Protein AF-A0A8H6XZ75-F1 (afdb_monomer)

Radius of gyration: 18.75 Å; Cα contacts (8 Å, |Δi|>4): 270; chains: 1; bounding box: 45×46×52 Å

Mean predicted aligned error: 9.71 Å

Sequence (218 aa):
MNELKSEEYVSLKACDNMNCGVIQVKGEFRRCSHCQRVFYCSTTCQRQDWATGGHRDMCHSIRISRLKNPISTRDLSFMRSLFANDASEVDHKWLCSRLSSMRKYPGDPILHTVDYTHGYPKRYIGPLEKERARDKHGDVYWDEHVARAARSGGRMELHLMGVWDGNRTRRWMFPRRSHRSTLHNGLIRILNDIHPDDACEEVEKLLEENGDVVQIHP

Nearest PDB structures (foldseek):
  6j00-assembly1_A  TM=2.850E-01  e=3.154E-01  dengue virus type 3
  2j7u-assembly1_A  TM=2.882E-01  e=4.756E-01  Dengue virus
  4hhj-assembly1_A  TM=2.864E-01  e=4.485E-01  dengue virus type 3
  6izz-assembly1_A  TM=2.884E-01  e=1.147E+00  dengue virus type 3
  6qsn-assembly2_B  TM=2.238E-01  e=9.617E-01  Yellow fever virus 17D

Solvent-accessible surface area (backbone atoms only — not comparable to full-atom values): 12671 Å² total; per-residue (Å²): 132,85,79,78,75,76,76,81,81,80,57,70,38,58,33,65,22,71,94,46,51,57,65,45,56,45,87,70,40,46,58,43,85,82,39,64,76,52,35,18,76,42,71,67,44,45,52,48,19,41,75,74,61,54,46,59,80,44,36,62,59,50,31,51,50,53,72,75,55,73,71,47,73,64,56,58,47,48,54,50,52,53,47,49,54,68,68,60,64,71,44,71,68,55,53,44,43,45,52,54,44,47,66,76,41,69,82,58,53,60,34,42,34,40,32,46,65,77,86,54,76,47,74,49,65,55,63,61,66,66,53,54,73,69,41,86,81,50,58,92,52,48,70,55,54,48,53,52,18,46,73,31,69,49,23,31,42,40,33,36,40,34,37,59,76,87,85,49,79,46,66,46,77,47,79,46,74,45,70,56,26,58,68,50,53,49,50,52,46,47,63,73,76,38,60,75,78,56,43,49,54,52,49,48,51,56,34,58,76,69,69,62,72,74,82,77,78,135

InterPro domains:
  IPR002893 Zinc finger, MYND-type [PF01753] (19-59)
  IPR002893 Zinc finger, MYND-type [PS50865] (17-59)

Organism: NCBI:txid2733690

pLDDT: mean 78.05, std 15.17, range [25.28, 98.0]

Foldseek 3Di:
DDDPPPDPDFDWDAAPQLVGLDIDGQVCWDADPQLRPGTHNDPVSVVCCCPPVCCVVCSVVSNVVCVVDVPDPVNVVVVVVVQCVVVVPDDLVQLLQQLVACVVDPLWAWEWEWEPAPPDTDTHIDHLVVVVVVQPVHDPCSVVLRVSRSVNLQQWHWYWYWYDPPPDIDIDIDIDGHSDSCVVVVSVCLSVPDDSVVSSVVSVVVCVVVVNNDDDDD

Structure (mmCIF, N/CA/C/O backbone):
data_AF-A0A8H6XZ75-F1
#
_entry.id   AF-A0A8H6XZ75-F1
#
loop_
_atom_site.group_PDB
_atom_site.id
_atom_site.type_symbol
_atom_site.label_atom_id
_atom_site.label_alt_id
_atom_site.label_comp_id
_atom_site.label_asym_id
_atom_site.label_entity_id
_atom_site.label_seq_id
_atom_site.pdbx_PDB_ins_code
_atom_site.Cartn_x
_atom_site.Cartn_y
_atom_site.Cartn_z
_atom_site.occupancy
_atom_site.B_iso_or_equiv
_atom_site.auth_seq_id
_atom_site.auth_comp_id
_atom_site.auth_asym_id
_atom_site.auth_atom_id
_atom_site.pdbx_PDB_model_num
ATOM 1 N N . MET A 1 1 ? 18.441 29.986 23.912 1.00 35.41 1 MET A N 1
ATOM 2 C CA . MET A 1 1 ? 18.157 28.884 22.969 1.00 35.41 1 MET A CA 1
ATOM 3 C C . MET A 1 1 ? 16.655 28.755 22.887 1.00 35.41 1 MET A C 1
ATOM 5 O O . MET A 1 1 ? 16.048 28.425 23.893 1.00 35.41 1 MET A O 1
ATOM 9 N N . ASN A 1 2 ? 16.072 29.131 21.749 1.00 36.56 2 ASN A N 1
ATOM 10 C CA . ASN A 1 2 ? 14.637 29.007 21.518 1.00 36.56 2 ASN A CA 1
ATOM 11 C C . ASN A 1 2 ? 14.249 27.527 21.530 1.00 36.56 2 ASN A C 1
ATOM 13 O O . ASN A 1 2 ? 14.769 26.744 20.736 1.00 36.56 2 ASN A O 1
ATOM 17 N N . GLU A 1 3 ? 13.333 27.171 22.426 1.00 44.59 3 GLU A N 1
ATOM 18 C CA . GLU A 1 3 ? 12.563 25.937 22.360 1.00 44.59 3 GLU A CA 1
ATOM 19 C C . GLU A 1 3 ? 11.730 25.970 21.074 1.00 44.59 3 GLU A C 1
ATOM 21 O O . GLU A 1 3 ? 10.715 26.662 20.980 1.00 44.59 3 GLU A O 1
ATOM 26 N N . LEU A 1 4 ? 12.183 25.240 20.055 1.00 44.25 4 LEU A N 1
ATOM 27 C CA . LEU A 1 4 ? 11.340 24.862 18.929 1.00 44.25 4 LEU A CA 1
ATOM 28 C C . LEU A 1 4 ? 10.224 23.978 19.492 1.00 44.25 4 LEU A C 1
ATOM 30 O O . LEU A 1 4 ? 10.424 22.790 19.744 1.00 44.25 4 LEU A O 1
ATOM 34 N N . LYS A 1 5 ? 9.061 24.583 19.747 1.00 39.78 5 LYS A N 1
ATOM 35 C CA . LYS A 1 5 ? 7.821 23.867 20.049 1.00 39.78 5 LYS A CA 1
ATOM 36 C C . LYS A 1 5 ? 7.593 22.875 18.914 1.00 39.78 5 LYS A C 1
ATOM 38 O O . LYS A 1 5 ? 7.425 23.285 17.771 1.00 39.78 5 LYS A O 1
ATOM 43 N N . SER A 1 6 ? 7.656 21.584 19.230 1.00 48.94 6 SER A N 1
ATOM 44 C CA . SER A 1 6 ? 7.416 20.510 18.274 1.00 48.94 6 SER A CA 1
ATOM 45 C C . SER A 1 6 ? 6.048 20.720 17.635 1.00 48.94 6 SER A C 1
ATOM 47 O O . SER A 1 6 ? 5.038 20.655 18.338 1.00 48.94 6 SER A O 1
ATOM 49 N N . GLU A 1 7 ? 6.007 20.983 16.331 1.00 52.78 7 GLU A N 1
ATOM 50 C CA . GLU A 1 7 ? 4.765 20.910 15.571 1.00 52.78 7 GLU A CA 1
ATOM 51 C C . GLU A 1 7 ? 4.132 19.539 15.829 1.00 52.78 7 GLU A C 1
ATOM 53 O O . GLU A 1 7 ? 4.780 18.493 15.717 1.00 52.78 7 GLU A O 1
ATOM 58 N N . GLU A 1 8 ? 2.882 19.547 16.277 1.00 60.31 8 GLU A N 1
ATOM 59 C CA . GLU A 1 8 ? 2.163 18.341 16.651 1.00 60.31 8 GLU A CA 1
ATOM 60 C C . GLU A 1 8 ? 1.893 17.530 15.374 1.00 60.31 8 GLU A C 1
ATOM 62 O O . GLU A 1 8 ? 0.993 17.829 14.593 1.00 60.31 8 GLU A O 1
ATOM 67 N N . TYR A 1 9 ? 2.741 16.535 15.101 1.00 66.81 9 TYR A N 1
ATOM 68 C CA . TYR A 1 9 ? 2.655 15.729 13.886 1.00 66.81 9 TYR A CA 1
ATOM 69 C C . TYR A 1 9 ? 1.324 14.962 13.838 1.00 66.81 9 TYR A C 1
ATOM 71 O O . TYR A 1 9 ? 1.127 13.955 14.530 1.00 66.81 9 TYR A O 1
ATOM 79 N N . VAL A 1 10 ? 0.402 15.417 12.988 1.00 77.12 10 VAL A N 1
ATOM 80 C CA . VAL A 1 10 ? -0.908 14.785 12.805 1.00 77.12 10 VAL A CA 1
ATOM 81 C C . VAL A 1 10 ? -0.757 13.516 11.964 1.00 77.12 10 VAL A C 1
ATOM 83 O O . VAL A 1 10 ? -0.577 13.549 10.748 1.00 77.12 10 VAL A O 1
ATOM 86 N N . SER A 1 11 ? -0.864 12.351 12.608 1.00 83.69 11 SER A N 1
ATOM 87 C CA . SER A 1 11 ? -0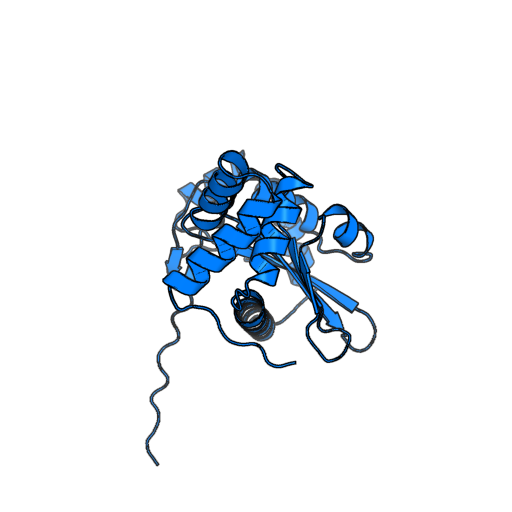.845 11.062 11.908 1.00 83.69 11 SER A CA 1
ATOM 88 C C . SER A 1 11 ? -2.183 10.808 11.211 1.00 83.69 11 SER A C 1
ATOM 90 O O . SER A 1 11 ? -3.187 10.531 11.870 1.00 83.69 11 SER A O 1
ATOM 92 N N . LEU A 1 12 ? -2.196 10.854 9.879 1.00 86.94 12 LEU A N 1
ATOM 93 C CA . LEU A 1 12 ? -3.366 10.510 9.068 1.00 86.94 12 LEU A CA 1
ATOM 94 C C . LEU A 1 12 ? -3.464 9.002 8.803 1.00 86.94 12 LEU A C 1
ATOM 96 O O . LEU A 1 12 ? -2.466 8.276 8.742 1.00 86.94 12 LEU A O 1
ATOM 100 N N . LYS A 1 13 ? -4.694 8.518 8.624 1.00 87.75 13 LYS A N 1
ATOM 101 C CA . LYS A 1 13 ? -4.992 7.125 8.287 1.00 87.75 13 LYS A CA 1
ATOM 102 C C . LYS A 1 13 ? -6.182 7.058 7.332 1.00 87.75 13 LYS A C 1
ATOM 104 O O . LYS A 1 13 ? -7.089 7.875 7.413 1.00 87.75 13 LYS A O 1
ATOM 109 N N . ALA A 1 14 ? -6.163 6.082 6.430 1.00 90.62 14 ALA A N 1
ATOM 110 C CA . ALA A 1 14 ? -7.286 5.765 5.555 1.00 90.62 14 ALA A CA 1
ATOM 111 C C . ALA A 1 14 ? -8.096 4.587 6.108 1.00 90.62 14 ALA A C 1
ATOM 113 O O . ALA A 1 14 ? -7.540 3.712 6.779 1.00 90.62 14 ALA A O 1
ATOM 114 N N . CYS A 1 15 ? -9.386 4.546 5.778 1.00 92.12 15 CYS A N 1
ATOM 115 C CA . CYS A 1 15 ? -10.246 3.403 6.066 1.00 92.12 15 CYS A CA 1
ATOM 116 C C . CYS A 1 15 ? -9.771 2.156 5.304 1.00 92.12 15 CYS A C 1
ATOM 118 O O . CYS A 1 15 ? -9.516 2.210 4.103 1.00 92.12 15 CYS A O 1
ATOM 120 N N . ASP A 1 16 ? -9.694 1.020 5.994 1.00 91.50 16 ASP A N 1
ATOM 121 C CA . ASP A 1 16 ? -9.313 -0.267 5.410 1.00 91.50 16 ASP A CA 1
ATOM 122 C C . ASP A 1 16 ? -10.496 -0.993 4.739 1.00 91.50 16 ASP A C 1
ATOM 124 O O . ASP A 1 16 ? -10.302 -2.062 4.171 1.00 91.50 16 ASP A O 1
ATOM 128 N N . ASN A 1 17 ? -11.706 -0.416 4.736 1.00 91.94 17 ASN A N 1
ATOM 129 C CA . ASN A 1 17 ? -12.784 -0.857 3.843 1.00 91.94 17 ASN A CA 1
ATOM 130 C C . ASN A 1 17 ? -12.534 -0.301 2.436 1.00 91.94 17 ASN A C 1
ATOM 132 O O . ASN A 1 17 ? -12.534 0.915 2.250 1.00 91.94 17 ASN A O 1
ATOM 136 N N . MET A 1 18 ? -12.385 -1.179 1.440 1.00 87.12 18 MET A N 1
ATOM 137 C CA . MET A 1 18 ? -11.982 -0.776 0.086 1.00 87.12 18 MET A CA 1
ATOM 138 C C . MET A 1 18 ? -13.019 0.099 -0.583 1.00 87.12 18 MET A C 1
ATOM 140 O O . MET A 1 18 ? -12.663 0.931 -1.401 1.00 87.12 18 MET A O 1
ATOM 144 N N . ASN A 1 19 ? -14.283 -0.008 -0.200 1.00 87.00 19 ASN A N 1
ATOM 145 C CA . ASN A 1 19 ? -15.348 0.814 -0.764 1.00 87.00 19 ASN A CA 1
ATOM 146 C C . ASN A 1 19 ? -15.462 2.185 -0.076 1.00 87.00 19 ASN A C 1
ATOM 148 O O . ASN A 1 19 ? -16.277 3.009 -0.472 1.00 87.00 19 ASN A O 1
ATOM 152 N N . CYS A 1 20 ? -14.626 2.455 0.931 1.00 87.88 20 CYS A N 1
ATOM 153 C CA . CYS A 1 20 ? -14.553 3.727 1.637 1.00 87.88 20 CYS A CA 1
ATOM 154 C C . CYS A 1 20 ? -13.294 4.505 1.214 1.00 87.88 20 CYS A C 1
ATOM 156 O O . CYS A 1 20 ? -12.220 3.928 1.066 1.00 87.88 20 CYS A O 1
ATOM 158 N N . GLY A 1 21 ? -13.420 5.819 1.013 1.00 85.12 21 GLY A N 1
ATOM 159 C CA . GLY A 1 21 ? -12.301 6.717 0.682 1.00 85.12 21 GLY A CA 1
ATOM 160 C C . GLY A 1 21 ? -11.848 7.610 1.838 1.00 85.12 21 GLY A C 1
ATOM 161 O O . GLY A 1 21 ? -10.962 8.436 1.648 1.00 85.12 21 GLY A O 1
ATOM 162 N N . VAL A 1 22 ? -12.458 7.474 3.022 1.00 91.25 22 VAL A N 1
ATOM 163 C CA . VAL A 1 22 ? -12.227 8.381 4.155 1.00 91.25 22 VAL A CA 1
ATOM 164 C C . VAL A 1 22 ? -10.770 8.315 4.612 1.00 91.25 22 VAL A C 1
ATOM 166 O O . VAL A 1 22 ? -10.261 7.238 4.939 1.00 91.25 22 VAL A O 1
ATOM 169 N N . ILE A 1 23 ? -10.138 9.489 4.670 1.00 90.12 23 ILE A N 1
ATOM 170 C CA . ILE A 1 23 ? -8.835 9.732 5.288 1.00 90.12 23 ILE A CA 1
ATOM 171 C C . ILE A 1 23 ? -9.033 10.786 6.371 1.00 90.12 23 ILE A C 1
ATOM 173 O O . ILE A 1 23 ? -9.553 11.861 6.091 1.00 90.12 23 ILE A O 1
ATOM 177 N N . GLN A 1 24 ? -8.638 10.463 7.595 1.00 91.56 24 GLN A N 1
ATOM 178 C CA . GLN A 1 24 ? -8.837 11.298 8.781 1.00 91.56 24 GLN A CA 1
ATOM 179 C C . GLN A 1 24 ? -7.667 11.122 9.757 1.00 91.56 24 GLN A C 1
ATOM 181 O O . GLN A 1 24 ? -6.749 10.327 9.514 1.00 91.56 24 GLN A O 1
ATOM 186 N N . VAL A 1 25 ? -7.696 11.845 10.877 1.00 91.12 25 VAL A N 1
ATOM 187 C CA . VAL A 1 25 ? -6.724 11.668 11.959 1.00 91.12 25 VAL A CA 1
ATOM 188 C C . VAL A 1 25 ? -6.832 10.241 12.494 1.00 91.12 25 VAL A C 1
ATOM 190 O O . VAL A 1 25 ? -7.914 9.747 12.796 1.00 91.12 25 VAL A O 1
ATOM 193 N N . LYS A 1 26 ? -5.700 9.546 12.635 1.00 89.31 26 LYS A N 1
ATOM 194 C CA . LYS A 1 26 ? -5.635 8.134 13.045 1.00 89.31 26 LYS A CA 1
ATOM 195 C C . LYS A 1 26 ? -6.388 7.845 14.350 1.00 89.31 26 LYS A C 1
ATOM 197 O O . LYS A 1 26 ? -6.908 6.741 14.499 1.00 89.31 26 LYS A O 1
ATOM 202 N N . GLY A 1 27 ? -6.437 8.811 15.270 1.00 90.19 27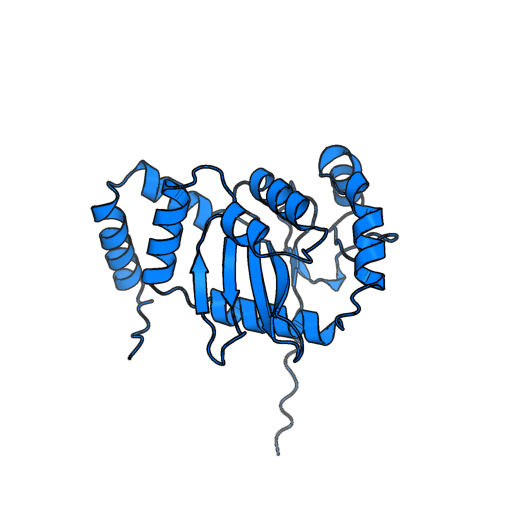 GLY A N 1
ATOM 203 C CA . GLY A 1 27 ? -7.176 8.716 16.534 1.00 90.19 27 GLY A CA 1
ATOM 204 C C . GLY A 1 27 ? -8.697 8.599 16.371 1.00 90.19 27 GLY A C 1
ATOM 205 O O . GLY A 1 27 ? -9.351 8.039 17.243 1.00 90.19 27 GLY A O 1
ATOM 206 N N . GLU A 1 28 ? -9.250 9.043 15.242 1.00 93.50 28 GLU A N 1
ATOM 207 C CA . GLU A 1 28 ? -10.685 8.962 14.934 1.00 93.50 28 GLU A CA 1
ATOM 208 C C . GLU A 1 28 ? -11.093 7.584 14.390 1.00 93.50 28 GLU A C 1
ATOM 210 O O . GLU A 1 28 ? -12.275 7.237 14.340 1.00 93.50 28 GLU A O 1
ATOM 215 N N . PHE A 1 29 ? -10.119 6.755 14.004 1.00 95.69 29 PHE A N 1
ATOM 216 C CA . PHE A 1 29 ? -10.381 5.422 13.480 1.00 95.69 29 PHE A CA 1
ATOM 217 C C . PHE A 1 29 ? -10.534 4.383 14.585 1.00 95.69 29 PHE A C 1
ATOM 219 O O . PHE A 1 29 ? -9.780 4.307 15.555 1.00 95.69 29 PHE A O 1
ATOM 226 N N . ARG A 1 30 ? -11.448 3.450 14.344 1.00 95.44 30 ARG A N 1
ATOM 227 C CA . ARG A 1 30 ? -11.607 2.231 15.131 1.00 95.44 30 ARG A CA 1
ATOM 228 C C . ARG A 1 30 ? -10.696 1.155 14.570 1.00 95.44 30 ARG A C 1
ATOM 230 O O . ARG A 1 30 ? -10.676 0.913 13.370 1.00 95.44 30 ARG A O 1
ATOM 237 N N . ARG A 1 31 ? -9.975 0.453 15.433 1.00 95.19 31 ARG A N 1
ATOM 238 C CA . ARG A 1 31 ? -9.158 -0.707 15.050 1.00 95.19 31 ARG A CA 1
ATOM 239 C C . ARG A 1 31 ? -9.925 -2.002 15.260 1.00 95.19 31 ARG A C 1
ATOM 241 O O . ARG A 1 31 ? -10.651 -2.131 16.244 1.00 95.19 31 ARG A O 1
ATOM 248 N N . CYS A 1 32 ? -9.718 -2.986 14.388 1.00 95.94 32 CYS A N 1
ATOM 249 C CA . CYS A 1 32 ? -10.242 -4.331 14.627 1.00 95.94 32 CYS A CA 1
ATOM 250 C C . CYS A 1 32 ? -9.714 -4.864 15.970 1.00 95.94 32 CYS A C 1
ATOM 252 O O . CYS A 1 32 ? -8.502 -4.910 16.190 1.00 95.94 32 CYS A O 1
ATOM 254 N N . SER A 1 33 ? -10.607 -5.271 16.874 1.00 95.00 33 SER A N 1
ATOM 255 C CA . SER A 1 33 ? -10.238 -5.722 18.224 1.00 95.00 33 SER A CA 1
ATOM 256 C C . SER A 1 33 ? -9.407 -7.009 18.213 1.00 95.00 33 SER A C 1
ATOM 258 O O . SER A 1 33 ? -8.547 -7.189 19.077 1.00 95.00 33 SER A O 1
ATOM 260 N N . HIS A 1 34 ? -9.612 -7.865 17.206 1.00 94.50 34 HIS A N 1
ATOM 261 C CA . HIS A 1 34 ? -8.942 -9.156 17.089 1.00 94.50 34 HIS A CA 1
ATOM 262 C C . HIS A 1 34 ? -7.519 -9.039 16.524 1.00 94.50 34 HIS A C 1
ATOM 264 O O . HIS A 1 34 ? -6.554 -9.421 17.187 1.00 94.50 34 HIS A O 1
ATOM 270 N N . CYS A 1 35 ? -7.360 -8.493 15.312 1.00 91.44 35 CYS A N 1
ATOM 271 C CA . CYS A 1 35 ? -6.044 -8.410 14.667 1.00 91.44 35 CYS A CA 1
ATOM 272 C C . CYS A 1 35 ? -5.271 -7.126 14.998 1.00 91.44 35 CYS A C 1
ATOM 274 O O . CYS A 1 35 ? -4.042 -7.111 14.921 1.00 91.44 35 CYS A O 1
ATOM 276 N N . GLN A 1 36 ? -5.978 -6.053 15.380 1.00 90.75 36 GLN A N 1
ATOM 277 C CA . GLN A 1 36 ? -5.412 -4.775 15.822 1.00 90.75 36 GLN A CA 1
ATOM 278 C C . GLN A 1 36 ? -4.501 -4.077 14.795 1.00 90.75 36 GLN A C 1
ATOM 280 O O . GLN A 1 36 ? -3.645 -3.271 15.166 1.00 90.75 36 GLN A O 1
ATOM 285 N N . ARG A 1 37 ? -4.673 -4.390 13.506 1.00 86.25 37 ARG A N 1
ATOM 286 C CA . ARG A 1 37 ? -3.843 -3.882 12.397 1.00 86.25 37 ARG A CA 1
ATOM 287 C C . ARG A 1 37 ? -4.621 -3.087 11.352 1.00 86.25 37 ARG A C 1
ATOM 289 O O . ARG A 1 37 ? -4.031 -2.188 10.759 1.00 86.25 37 ARG A O 1
ATOM 296 N N . VAL A 1 38 ? -5.902 -3.396 11.158 1.00 90.69 38 VAL A N 1
ATOM 297 C CA . VAL A 1 38 ? -6.797 -2.673 10.243 1.00 90.69 38 VAL A CA 1
ATOM 298 C C . VAL A 1 38 ? -7.644 -1.647 10.999 1.00 90.69 38 VAL A C 1
ATOM 300 O O . VAL A 1 38 ? -7.982 -1.861 12.170 1.00 90.69 38 VAL A O 1
ATOM 303 N N . PHE A 1 39 ? -7.955 -0.542 10.329 1.00 94.12 39 PHE A N 1
ATOM 304 C CA . PHE A 1 39 ? -8.580 0.668 10.846 1.00 94.12 39 PHE A CA 1
ATOM 305 C C . PHE A 1 39 ? -9.810 1.038 10.011 1.00 94.12 39 PHE A C 1
ATOM 307 O O . PHE A 1 39 ? -9.764 1.057 8.787 1.00 94.12 39 PHE A O 1
ATOM 314 N N . TYR A 1 40 ? -10.907 1.389 10.672 1.00 96.62 40 TYR A N 1
ATOM 315 C CA . TYR A 1 40 ? -12.178 1.736 10.047 1.00 96.62 40 TYR A CA 1
ATOM 316 C C . TYR A 1 40 ? -12.720 3.037 10.625 1.00 96.62 40 TYR A C 1
ATOM 318 O O . TYR A 1 40 ? -12.689 3.233 11.838 1.00 96.62 40 TYR A O 1
ATOM 326 N N . CYS A 1 41 ? -13.262 3.905 9.773 1.00 96.69 41 CYS A N 1
ATOM 327 C CA . CYS A 1 41 ? -13.921 5.133 10.229 1.00 96.69 41 CYS A CA 1
ATOM 328 C C . CYS A 1 41 ? -15.235 4.841 10.981 1.00 96.69 41 CYS A C 1
ATOM 330 O O . CYS A 1 41 ? -15.709 5.654 11.765 1.00 96.69 41 CYS A O 1
ATOM 332 N N . SER A 1 42 ? -15.837 3.662 10.776 1.00 97.19 42 SER A N 1
ATOM 333 C CA . SER A 1 42 ? -17.106 3.270 11.397 1.00 97.19 42 SER A CA 1
ATOM 334 C C . SER A 1 42 ? -17.239 1.756 11.571 1.00 97.19 42 SER A C 1
ATOM 336 O O . SER A 1 42 ? -16.584 0.962 10.890 1.00 97.19 42 SER A O 1
ATOM 338 N N . THR A 1 43 ? -18.144 1.343 12.460 1.00 97.25 43 THR A N 1
ATOM 339 C CA . THR A 1 43 ? -18.551 -0.064 12.618 1.00 97.25 43 THR A CA 1
ATOM 340 C C . THR A 1 43 ? -19.223 -0.610 11.358 1.00 97.25 43 THR A C 1
ATOM 342 O O . THR A 1 43 ? -19.047 -1.782 11.034 1.00 97.25 43 THR A O 1
ATOM 345 N N . THR A 1 44 ? -19.936 0.231 10.606 1.00 98.00 44 THR A N 1
ATOM 346 C CA . THR A 1 44 ? -20.517 -0.123 9.304 1.00 98.00 44 THR A CA 1
ATOM 347 C C . THR A 1 44 ? -19.435 -0.530 8.309 1.00 98.00 44 THR A C 1
ATOM 349 O O . THR A 1 44 ? -19.527 -1.606 7.721 1.00 98.00 44 THR A O 1
ATOM 352 N N . CYS A 1 45 ? -18.366 0.267 8.181 1.00 97.12 45 CYS A N 1
ATOM 353 C CA . CYS A 1 45 ? -17.237 -0.072 7.312 1.00 97.12 45 CYS A CA 1
ATOM 354 C C . CYS A 1 45 ? -16.539 -1.364 7.743 1.00 97.12 45 CYS A C 1
ATOM 356 O O . CYS A 1 45 ? -16.208 -2.182 6.892 1.00 97.12 45 CYS A O 1
ATOM 358 N N . GLN A 1 46 ? -16.368 -1.582 9.050 1.00 97.62 46 GLN A N 1
ATOM 359 C CA . GLN A 1 46 ? -15.813 -2.837 9.557 1.00 97.62 46 GLN A CA 1
ATOM 360 C C . GLN A 1 46 ? -16.687 -4.044 9.181 1.00 97.62 46 GLN A C 1
ATOM 362 O O . GLN A 1 46 ? -16.161 -5.061 8.741 1.00 97.62 46 GLN A O 1
ATOM 367 N N . ARG A 1 47 ? -18.014 -3.952 9.346 1.00 97.56 47 ARG A N 1
ATOM 368 C CA . ARG A 1 47 ? -18.950 -5.045 9.020 1.00 97.56 47 ARG A CA 1
ATOM 369 C C . ARG A 1 47 ? -18.970 -5.364 7.527 1.00 97.56 47 ARG A C 1
ATOM 371 O O . ARG A 1 47 ? -18.978 -6.535 7.167 1.00 97.56 47 ARG A O 1
ATOM 378 N N . GLN A 1 48 ? -18.951 -4.339 6.677 1.00 96.56 48 GLN A N 1
ATOM 379 C CA . GLN A 1 48 ? -18.869 -4.511 5.225 1.00 96.56 48 GLN A CA 1
ATOM 380 C C . GLN A 1 48 ? -17.556 -5.186 4.828 1.00 96.56 48 GLN A C 1
ATOM 382 O O . GLN A 1 48 ? -17.569 -6.208 4.149 1.00 96.56 48 GLN A O 1
ATOM 387 N N . ASP A 1 49 ? -16.429 -4.675 5.323 1.00 95.06 49 ASP A N 1
ATOM 388 C CA . ASP A 1 49 ? -15.114 -5.239 5.020 1.00 95.06 49 ASP A CA 1
ATOM 389 C C . ASP A 1 49 ? -14.959 -6.679 5.543 1.00 95.06 49 ASP A C 1
ATOM 391 O O . ASP A 1 49 ? -14.311 -7.517 4.917 1.00 95.06 49 ASP A O 1
ATOM 395 N N . TRP A 1 50 ? -15.616 -6.995 6.663 1.00 95.94 50 TRP A N 1
ATOM 396 C CA . TRP A 1 50 ? -15.705 -8.347 7.211 1.00 95.94 50 TRP A CA 1
ATOM 397 C C . TRP A 1 50 ? -16.536 -9.300 6.346 1.00 95.94 50 TRP A C 1
ATOM 399 O O . TRP A 1 50 ? -16.186 -10.470 6.238 1.00 95.94 50 TRP A O 1
ATOM 409 N N . ALA A 1 51 ? -17.651 -8.838 5.778 1.00 94.88 51 ALA A N 1
ATOM 410 C CA . ALA A 1 51 ? -18.571 -9.684 5.020 1.00 94.88 51 ALA A CA 1
ATOM 411 C C . ALA A 1 51 ? -18.140 -9.881 3.561 1.00 94.88 51 ALA A C 1
ATOM 413 O O . ALA A 1 51 ? -18.239 -10.989 3.048 1.00 94.88 51 ALA A O 1
ATOM 414 N N . THR A 1 52 ? -17.678 -8.818 2.900 1.00 91.19 52 THR A N 1
ATOM 415 C CA . THR A 1 52 ? -17.399 -8.816 1.453 1.00 91.19 52 THR A CA 1
ATOM 416 C C . THR A 1 52 ? -16.030 -8.243 1.089 1.00 91.19 52 THR A C 1
ATOM 418 O O . THR A 1 52 ? -15.583 -8.392 -0.044 1.00 91.19 52 THR A O 1
ATOM 421 N N . GLY A 1 53 ? -15.336 -7.595 2.029 1.00 88.12 53 GLY A N 1
ATOM 422 C CA . GLY A 1 53 ? -14.025 -6.983 1.781 1.00 88.12 53 GLY A CA 1
ATOM 423 C C . GLY A 1 53 ? -12.831 -7.928 1.922 1.00 88.12 53 GLY A C 1
ATOM 424 O O . GLY A 1 53 ? -11.718 -7.533 1.573 1.00 88.12 53 GLY A O 1
ATOM 425 N N . GLY A 1 54 ? -13.065 -9.154 2.401 1.00 88.69 54 GLY A N 1
ATOM 426 C CA . GLY A 1 54 ? -12.062 -10.202 2.620 1.00 88.69 54 GLY A CA 1
ATOM 427 C C . GLY A 1 54 ? -11.545 -10.277 4.059 1.00 88.69 54 GLY A C 1
ATOM 428 O O . GLY A 1 54 ? -10.977 -11.292 4.446 1.00 88.69 54 GLY A O 1
ATOM 429 N N . HIS A 1 55 ? -11.770 -9.264 4.914 1.00 92.50 55 HIS A N 1
ATOM 430 C CA . HIS A 1 55 ? -11.092 -9.185 6.219 1.00 92.50 55 HIS A CA 1
ATOM 431 C C . HIS A 1 55 ? -11.327 -10.397 7.134 1.00 92.50 55 HIS A C 1
ATOM 433 O O . HIS A 1 55 ? -10.432 -10.750 7.906 1.00 92.50 55 HIS A O 1
ATOM 439 N N . ARG A 1 56 ? -12.490 -11.052 7.044 1.00 93.44 56 ARG A N 1
ATOM 440 C CA . ARG A 1 56 ? -12.793 -12.266 7.814 1.00 93.44 56 ARG A CA 1
ATOM 441 C C . ARG A 1 56 ? -11.728 -13.346 7.629 1.00 93.44 56 ARG A C 1
ATOM 443 O O . ARG A 1 56 ? -11.246 -13.879 8.627 1.00 93.44 56 ARG A O 1
ATOM 450 N N . ASP A 1 57 ? -11.315 -13.591 6.393 1.00 89.88 57 ASP A N 1
ATOM 451 C CA . ASP A 1 57 ? -10.446 -14.717 6.041 1.00 89.88 57 ASP A CA 1
ATOM 452 C C . ASP A 1 57 ? -9.003 -14.496 6.513 1.00 89.88 57 ASP A C 1
ATOM 454 O O . ASP A 1 57 ? -8.306 -15.424 6.917 1.00 89.88 57 ASP A O 1
ATOM 458 N N . MET A 1 58 ? -8.562 -13.236 6.567 1.00 87.75 58 MET A N 1
ATOM 459 C CA . MET A 1 58 ? -7.196 -12.887 6.974 1.00 87.75 58 MET A CA 1
ATOM 460 C C . MET A 1 58 ? -7.054 -12.478 8.435 1.00 87.75 58 MET A C 1
ATOM 462 O O . MET A 1 58 ? -5.929 -12.366 8.918 1.00 87.75 58 MET A O 1
ATOM 466 N N . CYS A 1 59 ? -8.142 -12.162 9.144 1.00 91.75 59 CYS A N 1
ATOM 467 C CA . CYS A 1 59 ? -8.054 -11.521 10.459 1.00 91.75 59 CYS A CA 1
ATOM 468 C C . CYS A 1 59 ? -7.169 -12.320 11.428 1.00 91.75 59 CYS A C 1
ATOM 470 O O . CYS A 1 59 ? -6.332 -11.749 12.138 1.00 91.75 59 CYS A O 1
ATOM 472 N N . HIS A 1 60 ? -7.309 -13.647 11.395 1.00 90.38 60 HIS A N 1
ATOM 473 C CA . HIS A 1 60 ? -6.497 -14.565 12.180 1.00 90.38 60 HIS A CA 1
ATOM 474 C C . HIS A 1 60 ? -5.018 -14.525 11.767 1.00 90.38 60 HIS A C 1
ATOM 476 O O . HIS A 1 60 ? -4.152 -14.280 12.608 1.00 90.38 60 HIS A O 1
ATOM 482 N N . SER A 1 61 ? -4.721 -14.667 10.475 1.00 85.25 61 SER A N 1
ATOM 483 C CA . SER A 1 61 ? -3.355 -14.594 9.939 1.00 85.25 61 SER A CA 1
ATOM 484 C C . SER A 1 61 ? -2.679 -13.260 10.270 1.00 85.25 61 SER A C 1
ATOM 486 O O . SER A 1 61 ? -1.518 -13.247 10.686 1.00 85.25 61 SER A O 1
ATOM 488 N N . ILE A 1 62 ? -3.431 -12.150 10.197 1.00 84.88 62 ILE A N 1
ATOM 489 C CA . ILE A 1 62 ? -2.969 -10.808 10.585 1.00 84.88 62 ILE A CA 1
ATOM 490 C C . ILE A 1 62 ? -2.544 -10.765 12.049 1.00 84.88 62 ILE A C 1
ATOM 492 O O . ILE A 1 62 ? -1.501 -10.208 12.411 1.00 84.88 62 ILE A O 1
ATOM 496 N N . ARG A 1 63 ? -3.358 -11.367 12.916 1.00 87.75 63 ARG A N 1
ATOM 497 C CA . ARG A 1 63 ? -3.052 -11.458 14.339 1.00 87.75 63 ARG A CA 1
ATOM 498 C C . ARG A 1 63 ? -1.785 -12.280 14.579 1.00 87.75 63 ARG A C 1
ATOM 500 O O . ARG A 1 63 ? -0.934 -11.827 15.341 1.00 87.75 63 ARG A O 1
ATOM 507 N N . ILE A 1 64 ? -1.651 -13.445 13.943 1.00 85.12 64 ILE A N 1
ATOM 508 C CA . ILE A 1 64 ? -0.505 -14.343 14.137 1.00 85.12 64 ILE A CA 1
ATOM 509 C C . ILE A 1 64 ? 0.800 -13.708 13.648 1.00 85.12 64 ILE A C 1
ATOM 511 O O . ILE A 1 64 ? 1.772 -13.689 14.401 1.00 85.12 64 ILE A O 1
ATOM 515 N N . SER A 1 65 ? 0.855 -13.143 12.436 1.00 78.69 65 SER A N 1
ATOM 516 C CA . SER A 1 65 ? 2.115 -12.563 11.941 1.00 78.69 65 SER A CA 1
ATOM 517 C C . SER A 1 65 ? 2.513 -11.291 12.701 1.00 78.69 65 SER A C 1
ATOM 519 O O . SER A 1 65 ? 3.698 -11.102 12.971 1.00 78.69 65 SER A O 1
ATOM 521 N N . ARG A 1 66 ? 1.551 -10.497 13.203 1.00 79.75 66 ARG A N 1
ATOM 522 C CA . ARG A 1 66 ? 1.849 -9.417 14.163 1.00 79.75 66 ARG A CA 1
ATOM 523 C C . ARG A 1 66 ? 2.576 -9.924 15.415 1.00 79.75 66 ARG A C 1
ATOM 525 O O . ARG A 1 66 ? 3.431 -9.210 15.924 1.00 79.75 66 ARG A O 1
ATOM 532 N N . LEU A 1 67 ? 2.214 -11.104 15.920 1.00 80.88 67 LEU A N 1
ATOM 533 C CA . LEU A 1 67 ? 2.856 -11.704 17.095 1.00 80.88 67 LEU A CA 1
ATOM 534 C C . LEU A 1 67 ? 4.225 -12.317 16.758 1.00 80.88 67 LEU A C 1
ATOM 536 O O . LEU A 1 67 ? 5.117 -12.283 17.595 1.00 80.88 67 LEU A O 1
ATOM 540 N N . LYS A 1 68 ? 4.402 -12.852 15.540 1.00 77.38 68 LYS A N 1
ATOM 541 C CA . LYS A 1 68 ? 5.653 -13.500 15.099 1.00 77.38 68 LYS A CA 1
ATOM 542 C C . LYS A 1 68 ? 6.741 -12.525 14.635 1.00 77.38 68 LYS A C 1
ATOM 544 O O . LYS A 1 68 ? 7.916 -12.839 14.765 1.00 77.38 68 LYS A O 1
ATOM 549 N N . ASN A 1 69 ? 6.371 -11.368 14.085 1.00 70.56 69 ASN A N 1
ATOM 550 C CA . ASN A 1 69 ? 7.307 -10.359 13.580 1.00 70.56 69 ASN A CA 1
ATOM 551 C C . ASN A 1 69 ? 7.061 -9.009 14.275 1.00 70.56 69 ASN A C 1
ATOM 553 O O . ASN A 1 69 ? 6.373 -8.142 13.717 1.00 70.56 69 ASN A O 1
ATOM 557 N N . PRO A 1 70 ? 7.600 -8.811 15.492 1.00 66.75 70 PRO A N 1
ATOM 558 C CA . PRO A 1 70 ? 7.383 -7.604 16.274 1.00 66.75 70 PRO A CA 1
ATOM 559 C C . PRO A 1 70 ? 8.309 -6.486 15.791 1.00 66.75 70 PRO A C 1
ATOM 561 O O . PRO A 1 70 ? 9.205 -6.043 16.499 1.00 66.75 70 PRO A O 1
ATOM 564 N N . ILE A 1 71 ? 8.094 -6.007 14.568 1.00 76.38 71 ILE A N 1
ATOM 565 C CA . ILE A 1 71 ? 8.634 -4.702 14.192 1.00 76.38 71 ILE A CA 1
ATOM 566 C C . ILE A 1 71 ? 7.919 -3.675 15.053 1.00 76.38 71 ILE A C 1
ATOM 568 O O . ILE A 1 71 ? 6.680 -3.651 15.097 1.00 76.38 71 ILE A O 1
ATOM 572 N N . SER A 1 72 ? 8.697 -2.854 15.752 1.00 80.19 72 SER A N 1
ATOM 573 C CA . SER A 1 72 ? 8.135 -1.849 16.637 1.00 80.19 72 SER A CA 1
ATOM 574 C C . SER A 1 72 ? 7.257 -0.874 15.844 1.00 80.19 72 SER A C 1
ATOM 576 O O . SER A 1 72 ? 7.447 -0.635 14.648 1.00 80.19 72 SER A O 1
ATOM 578 N N . THR A 1 73 ? 6.266 -0.275 16.505 1.00 75.94 73 THR A N 1
ATOM 579 C CA . THR A 1 73 ? 5.441 0.767 15.873 1.00 75.94 73 THR A CA 1
ATOM 580 C C . THR A 1 73 ? 6.298 1.943 15.392 1.00 75.94 73 THR A C 1
ATOM 582 O O . THR A 1 73 ? 5.960 2.550 14.378 1.00 75.94 73 THR A O 1
ATOM 585 N N . ARG A 1 74 ? 7.406 2.234 16.092 1.00 80.06 74 ARG A N 1
ATOM 586 C CA . ARG A 1 74 ? 8.368 3.280 15.728 1.00 80.06 74 ARG A CA 1
ATOM 587 C C . ARG A 1 74 ? 9.058 2.945 14.409 1.00 80.06 74 ARG A C 1
ATOM 589 O O . ARG A 1 74 ? 8.987 3.756 13.494 1.00 80.06 74 ARG A O 1
ATOM 596 N N . ASP A 1 75 ? 9.601 1.739 14.269 1.00 83.56 75 ASP A N 1
ATOM 597 C CA . ASP A 1 75 ? 10.289 1.321 13.039 1.00 83.56 75 ASP A CA 1
ATOM 598 C C . ASP A 1 75 ? 9.312 1.218 11.865 1.00 83.56 75 ASP A C 1
ATOM 600 O O . ASP A 1 75 ? 9.621 1.635 10.756 1.00 83.56 75 ASP A O 1
ATOM 604 N N . LEU A 1 76 ? 8.082 0.745 12.104 1.00 79.12 76 LEU A N 1
ATOM 605 C CA . LEU A 1 76 ? 7.024 0.764 11.086 1.00 79.12 76 LEU A CA 1
ATOM 606 C C . LEU A 1 76 ? 6.644 2.181 10.651 1.00 79.12 76 LEU A C 1
ATOM 608 O O . LEU A 1 76 ? 6.216 2.365 9.513 1.00 79.12 76 LEU A O 1
ATOM 612 N N . SER A 1 77 ? 6.708 3.161 11.553 1.00 80.56 77 SER A N 1
ATOM 613 C CA . SER A 1 77 ? 6.471 4.562 11.208 1.00 80.56 77 SER A CA 1
ATOM 614 C C . SER A 1 77 ? 7.640 5.111 10.403 1.00 80.56 77 SER A C 1
ATOM 616 O O . SER A 1 77 ? 7.420 5.674 9.338 1.00 80.56 77 SER A O 1
ATOM 618 N N . PHE A 1 78 ? 8.866 4.871 10.869 1.00 85.38 78 PHE A N 1
ATOM 619 C CA . PHE A 1 78 ? 10.091 5.274 10.191 1.00 85.38 78 PHE A CA 1
ATOM 620 C C . PHE A 1 78 ? 10.162 4.713 8.767 1.00 85.38 78 PHE A C 1
ATOM 622 O O . PHE A 1 78 ? 10.279 5.484 7.825 1.00 85.38 78 PHE A O 1
ATOM 629 N N . MET A 1 79 ? 9.985 3.400 8.587 1.00 84.75 79 MET A N 1
ATOM 630 C CA . MET A 1 79 ? 10.003 2.768 7.264 1.00 84.75 79 MET A CA 1
ATOM 631 C C . MET A 1 79 ? 8.921 3.326 6.338 1.00 84.75 79 MET A C 1
ATOM 633 O O . MET A 1 79 ? 9.172 3.518 5.154 1.00 84.75 79 MET A O 1
ATOM 637 N N . ARG A 1 80 ? 7.719 3.617 6.855 1.00 81.38 80 ARG A N 1
ATOM 638 C CA . ARG A 1 80 ? 6.671 4.254 6.046 1.00 81.38 80 ARG A CA 1
ATOM 639 C C . ARG A 1 80 ? 7.062 5.658 5.614 1.00 81.38 80 ARG A C 1
ATOM 641 O O . ARG A 1 80 ? 6.806 5.990 4.465 1.00 81.38 80 ARG A O 1
ATOM 648 N N . SER A 1 81 ? 7.645 6.457 6.504 1.00 83.00 81 SER A N 1
ATOM 649 C CA . SER A 1 81 ? 8.095 7.812 6.179 1.00 83.00 81 SER A CA 1
ATOM 650 C C . SER A 1 81 ? 9.255 7.797 5.189 1.00 83.00 81 SER A C 1
ATOM 652 O O . SER A 1 81 ? 9.196 8.513 4.198 1.00 83.00 81 SER A O 1
ATOM 654 N N . LEU A 1 82 ? 10.254 6.938 5.411 1.00 85.69 82 LEU A N 1
ATOM 655 C CA . LEU A 1 82 ? 11.394 6.756 4.513 1.00 85.69 82 LEU A CA 1
ATOM 656 C C . LEU A 1 82 ? 10.922 6.349 3.116 1.00 85.69 82 LEU A C 1
ATOM 658 O O . LEU A 1 82 ? 11.243 7.013 2.139 1.00 85.69 82 LEU A O 1
ATOM 662 N N . PHE A 1 83 ? 10.068 5.324 3.034 1.00 81.25 83 PHE A N 1
ATOM 663 C CA . PHE A 1 83 ? 9.499 4.903 1.759 1.00 81.25 83 PHE A CA 1
ATOM 664 C C . PHE A 1 83 ? 8.663 6.008 1.126 1.00 81.25 83 PHE A C 1
ATOM 666 O O . PHE A 1 83 ? 8.744 6.213 -0.074 1.00 81.25 83 PHE A O 1
ATOM 673 N N . ALA A 1 84 ? 7.809 6.682 1.902 1.00 75.56 84 ALA A N 1
ATOM 674 C CA . ALA A 1 84 ? 6.961 7.737 1.369 1.00 75.56 84 ALA A CA 1
ATOM 675 C C . ALA A 1 84 ? 7.807 8.848 0.752 1.00 75.56 84 ALA A C 1
ATOM 677 O O . ALA A 1 84 ? 7.458 9.266 -0.338 1.00 75.56 84 ALA A O 1
ATOM 678 N N . ASN A 1 85 ? 8.909 9.238 1.397 1.00 80.06 85 ASN A N 1
ATOM 679 C CA . ASN A 1 85 ? 9.864 10.211 0.876 1.00 80.06 85 ASN A CA 1
ATOM 680 C C . ASN A 1 85 ? 10.518 9.707 -0.420 1.00 80.06 85 ASN A C 1
ATOM 682 O O . ASN A 1 85 ? 10.388 10.338 -1.466 1.00 80.06 85 ASN A O 1
ATOM 686 N N . ASP A 1 86 ? 11.109 8.509 -0.379 1.00 79.31 86 ASP A N 1
ATOM 687 C CA . ASP A 1 86 ? 11.816 7.919 -1.522 1.00 79.31 86 ASP A CA 1
ATOM 688 C C . ASP A 1 86 ? 10.903 7.586 -2.710 1.00 79.31 86 ASP A C 1
ATOM 690 O O . ASP A 1 86 ? 11.340 7.581 -3.856 1.00 79.31 86 ASP A O 1
ATOM 694 N N . ALA A 1 87 ? 9.632 7.282 -2.459 1.00 70.00 87 ALA A N 1
ATOM 695 C CA . ALA A 1 87 ? 8.648 7.002 -3.499 1.00 70.00 87 ALA A CA 1
ATOM 696 C C . ALA A 1 87 ? 7.843 8.237 -3.920 1.00 70.00 87 ALA A C 1
ATOM 698 O O . ALA A 1 87 ? 7.106 8.155 -4.899 1.00 70.00 87 ALA A O 1
ATOM 699 N N . SER A 1 88 ? 7.917 9.341 -3.168 1.00 66.50 88 SER A N 1
ATOM 700 C CA . SER A 1 88 ? 7.300 10.621 -3.539 1.00 66.50 88 SER A CA 1
ATOM 701 C C . SER A 1 88 ? 8.180 11.474 -4.434 1.00 66.50 88 SER A C 1
ATOM 703 O O . SER A 1 88 ? 7.669 12.424 -5.016 1.00 66.50 88 SER A O 1
ATOM 705 N N . GLU A 1 89 ? 9.463 11.137 -4.568 1.00 66.69 89 GLU A N 1
ATOM 706 C CA . GLU A 1 89 ? 10.309 11.685 -5.622 1.00 66.69 89 GLU A CA 1
ATOM 707 C C . GLU A 1 89 ? 9.798 11.164 -6.970 1.00 66.69 89 GLU A C 1
ATOM 709 O O . GLU A 1 89 ? 10.192 10.102 -7.456 1.00 66.69 89 GLU A O 1
ATOM 714 N N . VAL A 1 90 ? 8.829 11.893 -7.525 1.00 62.88 90 VAL A N 1
ATOM 715 C CA . VAL A 1 90 ? 8.317 11.686 -8.873 1.00 62.88 90 VAL A CA 1
ATOM 716 C C . VAL A 1 90 ? 9.316 12.338 -9.811 1.00 62.88 90 VAL A C 1
ATOM 718 O O . VAL A 1 90 ? 9.242 13.532 -10.075 1.00 62.88 90 VAL A O 1
ATOM 721 N N . ASP A 1 91 ? 10.270 11.552 -10.295 1.00 70.81 91 ASP A N 1
ATOM 722 C CA . ASP A 1 91 ? 11.000 11.928 -11.495 1.00 70.81 91 ASP A CA 1
ATOM 723 C C . ASP A 1 91 ? 10.248 11.423 -12.737 1.00 70.81 91 ASP A C 1
ATOM 725 O O . ASP A 1 91 ? 9.412 10.510 -12.684 1.00 70.81 91 ASP A O 1
ATOM 729 N N . HIS A 1 92 ? 10.520 12.046 -13.880 1.00 70.94 92 HIS A N 1
ATOM 730 C CA . HIS A 1 92 ? 9.929 11.655 -15.160 1.00 70.94 92 HIS A CA 1
ATOM 731 C C . HIS A 1 92 ? 10.118 10.153 -15.454 1.00 70.94 92 HIS A C 1
ATOM 733 O O . HIS A 1 92 ? 9.184 9.463 -15.877 1.00 70.94 92 HIS A O 1
ATOM 739 N N . LYS A 1 93 ? 11.294 9.607 -15.117 1.00 75.00 93 LYS A N 1
ATOM 740 C CA . LYS A 1 93 ? 11.630 8.186 -15.300 1.00 75.00 93 LYS A CA 1
ATOM 741 C C . LYS A 1 93 ? 10.682 7.271 -14.530 1.00 75.00 93 LYS A C 1
ATOM 743 O O . LYS A 1 93 ? 10.304 6.208 -15.036 1.00 75.00 93 LYS A O 1
ATOM 748 N N . TRP A 1 94 ? 10.277 7.657 -13.324 1.00 77.88 94 TRP A N 1
ATOM 749 C CA . TRP A 1 94 ? 9.336 6.915 -12.495 1.00 77.88 94 TRP A CA 1
ATOM 750 C C . TRP A 1 94 ? 7.946 6.885 -13.123 1.00 77.88 94 TRP A C 1
ATOM 752 O O . TRP A 1 94 ? 7.312 5.826 -13.175 1.00 77.88 94 TRP A O 1
ATOM 762 N N . LEU A 1 95 ? 7.489 8.017 -13.659 1.00 77.94 95 LEU A N 1
ATOM 763 C CA . LEU A 1 95 ? 6.191 8.118 -14.319 1.00 77.94 95 LEU A CA 1
ATOM 764 C C . LEU A 1 95 ? 6.149 7.306 -15.621 1.00 77.94 95 LEU A C 1
ATOM 766 O O . LEU A 1 95 ? 5.229 6.506 -15.812 1.00 77.94 95 LEU A O 1
ATOM 770 N N . CYS A 1 96 ? 7.191 7.398 -16.449 1.00 79.69 96 CYS A N 1
ATOM 771 C CA . CYS A 1 96 ? 7.349 6.567 -17.645 1.00 79.69 96 CYS A CA 1
ATOM 772 C C . CYS A 1 96 ? 7.432 5.069 -17.315 1.00 79.69 96 CYS A C 1
ATOM 774 O O . CYS A 1 96 ? 6.790 4.243 -17.972 1.00 79.69 96 CYS A O 1
ATOM 776 N N . SER A 1 97 ? 8.149 4.694 -16.250 1.00 81.44 97 SER A N 1
ATOM 777 C CA . SER A 1 97 ? 8.207 3.303 -15.773 1.00 81.44 97 SER A CA 1
ATOM 778 C C . SER A 1 97 ? 6.837 2.796 -15.317 1.00 81.44 97 SER A C 1
ATOM 780 O O . SER A 1 97 ? 6.485 1.631 -15.540 1.00 81.44 97 SER A O 1
ATOM 782 N N . ARG 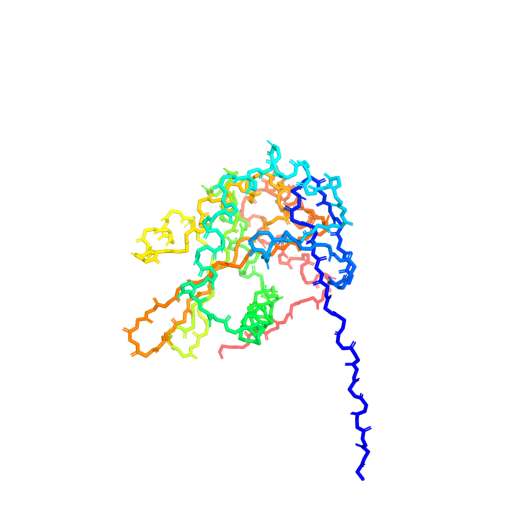A 1 98 ? 6.041 3.673 -14.695 1.00 83.50 98 ARG A N 1
ATOM 783 C CA . ARG A 1 98 ? 4.682 3.368 -14.246 1.00 83.50 98 ARG A CA 1
ATOM 784 C C . ARG A 1 98 ? 3.741 3.161 -15.428 1.00 83.50 98 ARG A C 1
ATOM 786 O O . ARG A 1 98 ? 3.060 2.138 -15.460 1.00 83.50 98 ARG A O 1
ATOM 793 N N . LEU A 1 99 ? 3.745 4.070 -16.402 1.00 82.75 99 LEU A N 1
ATOM 794 C CA . LEU A 1 99 ? 2.962 3.955 -17.638 1.00 82.75 99 LEU A CA 1
ATOM 795 C C . LEU A 1 99 ? 3.317 2.682 -18.411 1.00 82.75 99 LEU A C 1
ATOM 797 O O . LEU A 1 99 ? 2.435 1.886 -18.736 1.00 82.75 99 LEU A O 1
ATOM 801 N N . SER A 1 100 ? 4.614 2.434 -18.608 1.00 83.12 100 SER A N 1
ATOM 802 C CA . SER A 1 100 ? 5.117 1.222 -19.264 1.00 83.12 100 SER A CA 1
ATOM 803 C C . SER A 1 100 ? 4.633 -0.051 -18.564 1.00 83.12 100 SER A C 1
ATOM 805 O O . SER A 1 100 ? 4.226 -1.010 -19.220 1.00 83.12 100 SER A O 1
ATOM 807 N N . SER A 1 101 ? 4.630 -0.059 -17.227 1.00 83.38 101 SER A N 1
ATOM 808 C CA . SER A 1 101 ? 4.154 -1.200 -16.437 1.00 83.38 101 SER A CA 1
ATOM 809 C C . SER A 1 101 ? 2.640 -1.383 -16.532 1.00 83.38 101 SER A C 1
ATOM 811 O O . SER A 1 101 ? 2.192 -2.503 -16.760 1.00 83.38 101 SER A O 1
ATOM 813 N N . MET A 1 102 ? 1.858 -0.303 -16.417 1.00 83.25 102 MET A N 1
ATOM 814 C CA . MET A 1 102 ? 0.395 -0.333 -16.568 1.00 83.25 102 MET A CA 1
ATOM 815 C C . MET A 1 102 ? -0.027 -0.857 -17.943 1.00 83.25 102 MET A C 1
ATOM 817 O O . MET A 1 102 ? -1.001 -1.596 -18.047 1.00 83.25 102 MET A O 1
ATOM 821 N N . ARG A 1 103 ? 0.723 -0.509 -18.994 1.00 81.81 103 ARG A N 1
ATOM 822 C CA . ARG A 1 103 ? 0.473 -0.994 -20.353 1.00 81.81 103 ARG A CA 1
ATOM 823 C C . ARG A 1 103 ? 0.850 -2.461 -20.529 1.00 81.81 103 ARG A C 1
ATOM 825 O O . ARG A 1 103 ? 0.118 -3.209 -21.168 1.00 81.81 103 ARG A O 1
ATOM 832 N N . LYS A 1 104 ? 2.003 -2.869 -19.994 1.00 83.75 104 LYS A N 1
ATOM 833 C CA . LYS A 1 104 ? 2.502 -4.244 -20.121 1.00 83.75 104 LYS A CA 1
ATOM 834 C C . LYS A 1 104 ? 1.685 -5.244 -19.297 1.00 83.75 104 LYS A C 1
ATOM 836 O O . LYS A 1 104 ? 1.556 -6.392 -19.711 1.00 83.75 104 LYS A O 1
ATOM 841 N N . TYR A 1 105 ? 1.147 -4.808 -18.159 1.00 83.38 105 TYR A N 1
ATOM 842 C CA . TYR A 1 105 ? 0.370 -5.629 -17.228 1.00 83.38 105 TYR A CA 1
ATOM 843 C C . TYR A 1 105 ? -0.975 -4.946 -16.924 1.00 83.38 105 TYR A C 1
ATOM 845 O O . TYR A 1 105 ? -1.183 -4.422 -15.826 1.00 83.38 105 TYR A O 1
ATOM 853 N N . PRO A 1 106 ? -1.887 -4.881 -17.909 1.00 81.06 106 PRO A N 1
ATOM 854 C CA . PRO A 1 106 ? -3.156 -4.190 -17.738 1.00 81.06 106 PRO A CA 1
ATOM 855 C C . PRO A 1 106 ? -4.012 -4.890 -16.677 1.00 81.06 106 PRO A C 1
ATOM 857 O O . PRO A 1 106 ? -4.222 -6.099 -16.727 1.00 81.06 106 PRO A O 1
ATOM 860 N N . GLY A 1 107 ? -4.524 -4.116 -15.719 1.00 79.44 107 GLY A N 1
ATOM 861 C CA . GLY A 1 107 ? -5.359 -4.618 -14.621 1.00 79.44 107 GLY A CA 1
ATOM 862 C C . GLY A 1 107 ? -4.585 -5.113 -13.395 1.00 79.44 107 GLY A C 1
ATOM 863 O O . GLY A 1 107 ? -5.180 -5.218 -12.319 1.00 79.44 107 GLY A O 1
ATOM 864 N N . ASP A 1 108 ? -3.273 -5.332 -13.509 1.00 84.00 108 ASP A N 1
ATOM 865 C CA . ASP A 1 108 ? -2.445 -5.694 -12.362 1.00 84.00 108 ASP A CA 1
ATOM 866 C C . ASP A 1 108 ? -2.223 -4.483 -11.442 1.00 84.00 108 ASP A C 1
ATOM 868 O O . ASP A 1 108 ? -1.972 -3.361 -11.905 1.00 84.00 108 ASP A O 1
ATOM 872 N N . PRO A 1 109 ? -2.269 -4.675 -10.111 1.00 86.69 109 PRO A N 1
ATOM 873 C CA . PRO A 1 109 ? -1.861 -3.636 -9.181 1.00 86.69 109 PRO A CA 1
ATOM 874 C C . PRO A 1 109 ? -0.408 -3.220 -9.393 1.00 86.69 109 PRO A C 1
ATOM 876 O O . PRO A 1 109 ? 0.490 -4.053 -9.514 1.00 86.69 109 PRO A O 1
ATOM 879 N N . ILE A 1 110 ? -0.164 -1.913 -9.337 1.00 83.69 110 ILE A N 1
ATOM 880 C CA . ILE A 1 110 ? 1.188 -1.373 -9.440 1.00 83.69 110 ILE A CA 1
ATOM 881 C C . ILE A 1 110 ? 1.951 -1.623 -8.141 1.00 83.69 110 ILE A C 1
ATOM 883 O O . ILE A 1 110 ? 1.509 -1.235 -7.053 1.00 83.69 110 ILE A O 1
ATOM 887 N N . LEU A 1 111 ? 3.109 -2.272 -8.286 1.00 88.25 111 LEU A N 1
ATOM 888 C CA . LEU A 1 111 ? 4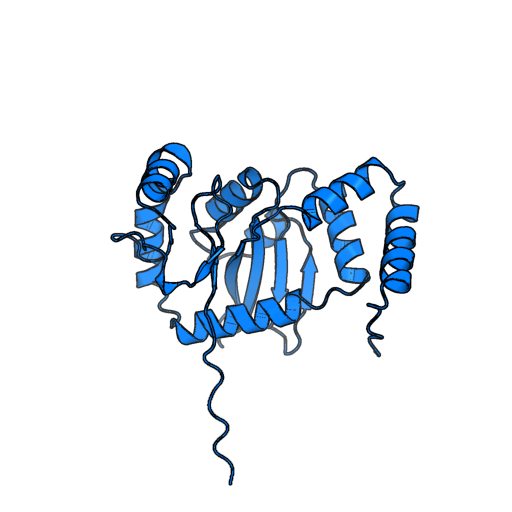.064 -2.525 -7.218 1.00 88.25 111 LEU A CA 1
ATOM 889 C C . LEU A 1 111 ? 5.279 -1.609 -7.364 1.00 88.25 111 LEU A C 1
ATOM 891 O O . LEU A 1 111 ? 6.099 -1.771 -8.270 1.00 88.25 111 LEU A O 1
ATOM 895 N N . HIS A 1 112 ? 5.419 -0.684 -6.425 1.00 87.81 112 HIS A N 1
ATOM 896 C CA . HIS A 1 112 ? 6.609 0.139 -6.267 1.00 87.81 112 HIS A CA 1
ATOM 897 C C . HIS A 1 112 ? 7.590 -0.585 -5.360 1.00 87.81 112 HIS A C 1
ATOM 899 O O . HIS A 1 112 ? 7.261 -0.866 -4.211 1.00 87.81 112 HIS A O 1
ATOM 905 N N . THR A 1 113 ? 8.792 -0.876 -5.845 1.00 87.50 113 THR A N 1
ATOM 906 C CA . THR A 1 113 ? 9.824 -1.511 -5.023 1.00 87.50 113 THR A CA 1
ATOM 907 C C . THR A 1 113 ? 10.944 -0.528 -4.733 1.00 87.50 113 THR A C 1
ATOM 909 O O . THR A 1 113 ? 11.439 0.132 -5.646 1.00 87.50 113 THR A O 1
ATOM 912 N N . VAL A 1 114 ? 11.346 -0.456 -3.464 1.00 88.00 114 VAL A N 1
ATOM 913 C CA . VAL A 1 114 ? 12.556 0.246 -3.030 1.00 88.00 114 VAL A CA 1
ATOM 914 C C . VAL A 1 114 ? 13.416 -0.729 -2.232 1.00 88.00 114 VAL A C 1
ATOM 916 O O . VAL A 1 114 ? 13.013 -1.231 -1.180 1.00 88.00 114 VAL A O 1
ATOM 919 N N . ASP A 1 115 ? 14.591 -1.040 -2.765 1.00 87.81 115 ASP A N 1
ATOM 920 C CA . ASP A 1 115 ? 15.530 -1.997 -2.188 1.00 87.81 115 ASP A CA 1
ATOM 921 C C . ASP A 1 115 ? 16.732 -1.271 -1.567 1.00 87.81 115 ASP A C 1
ATOM 923 O O . ASP A 1 115 ? 17.535 -0.663 -2.273 1.00 87.81 115 ASP A O 1
ATOM 927 N N . TYR A 1 116 ? 16.855 -1.360 -0.242 1.00 88.44 116 TYR A N 1
ATOM 928 C CA . TYR A 1 116 ? 17.910 -0.749 0.574 1.00 88.44 116 TYR A CA 1
ATOM 929 C C . TYR A 1 116 ? 19.048 -1.727 0.912 1.00 88.44 116 TYR A C 1
ATOM 931 O O . TYR A 1 116 ? 19.891 -1.438 1.758 1.00 88.44 116 TYR A O 1
ATOM 939 N N . THR A 1 117 ? 19.098 -2.910 0.294 1.00 87.50 117 THR A N 1
ATOM 940 C CA . THR A 1 117 ? 20.076 -3.954 0.659 1.00 87.50 117 THR A CA 1
ATOM 941 C C . THR A 1 117 ? 21.533 -3.634 0.310 1.00 87.50 117 THR A C 1
ATOM 943 O O . THR A 1 117 ? 22.422 -4.276 0.859 1.00 87.50 117 THR A O 1
ATOM 946 N N . HIS A 1 118 ? 21.799 -2.659 -0.568 1.00 83.06 118 HIS A N 1
ATOM 947 C CA . HIS A 1 118 ? 23.140 -2.383 -1.111 1.00 83.06 118 HIS A CA 1
ATOM 948 C C . HIS A 1 118 ? 23.638 -0.947 -0.841 1.00 83.06 118 HIS A C 1
ATOM 950 O O . HIS A 1 118 ? 24.426 -0.410 -1.615 1.00 83.06 118 HIS A O 1
ATOM 956 N N . GLY A 1 119 ? 23.174 -0.304 0.236 1.00 76.19 119 GLY A N 1
ATOM 957 C CA . GLY A 1 119 ? 23.668 1.007 0.692 1.00 76.19 119 GLY A CA 1
ATOM 958 C C . GLY A 1 119 ? 23.041 2.231 0.011 1.00 76.19 119 GLY A C 1
ATOM 959 O O . GLY A 1 119 ? 22.929 3.269 0.653 1.00 76.19 119 GLY A O 1
ATOM 960 N N . TYR A 1 120 ? 22.558 2.104 -1.227 1.00 82.06 120 TYR A N 1
ATOM 961 C CA . TYR A 1 120 ? 21.723 3.108 -1.900 1.00 82.06 120 TYR A CA 1
ATOM 962 C C . TYR A 1 120 ? 20.356 2.515 -2.280 1.00 82.06 120 TYR A C 1
ATOM 964 O O . TYR A 1 120 ? 20.293 1.333 -2.644 1.00 82.06 120 TYR A O 1
ATOM 972 N N . PRO A 1 121 ? 19.258 3.296 -2.199 1.00 87.31 121 PRO A N 1
ATOM 973 C CA . PRO A 1 121 ? 17.928 2.808 -2.536 1.00 87.31 121 PRO A CA 1
ATOM 974 C C . PRO A 1 121 ? 17.818 2.548 -4.040 1.00 87.31 121 PRO A C 1
ATOM 976 O O . PRO A 1 121 ? 17.907 3.462 -4.858 1.00 87.31 121 PRO A O 1
ATOM 979 N N . LYS A 1 122 ? 17.581 1.292 -4.421 1.00 87.12 122 LYS A N 1
ATOM 980 C CA . LYS A 1 122 ? 17.245 0.931 -5.805 1.00 87.12 122 LYS A CA 1
ATOM 981 C C . LYS A 1 122 ? 15.737 0.946 -5.981 1.00 87.12 122 LYS A C 1
ATOM 983 O O . LYS A 1 122 ? 15.037 0.152 -5.354 1.00 87.12 122 LYS A O 1
ATOM 988 N N . ARG A 1 123 ? 15.247 1.831 -6.849 1.00 85.62 123 ARG A N 1
ATOM 989 C CA . ARG A 1 123 ? 13.820 2.009 -7.138 1.00 85.62 123 ARG A CA 1
ATOM 990 C C . ARG A 1 123 ? 13.470 1.343 -8.461 1.00 85.62 123 ARG A C 1
ATOM 992 O O . ARG A 1 123 ? 14.188 1.507 -9.443 1.00 85.62 123 ARG A O 1
ATOM 999 N N . TYR A 1 124 ? 12.375 0.596 -8.498 1.00 83.69 124 TYR A N 1
ATOM 1000 C CA . TYR A 1 124 ? 11.816 0.103 -9.754 1.00 83.69 124 TYR A CA 1
ATOM 1001 C C . TYR A 1 124 ? 10.332 -0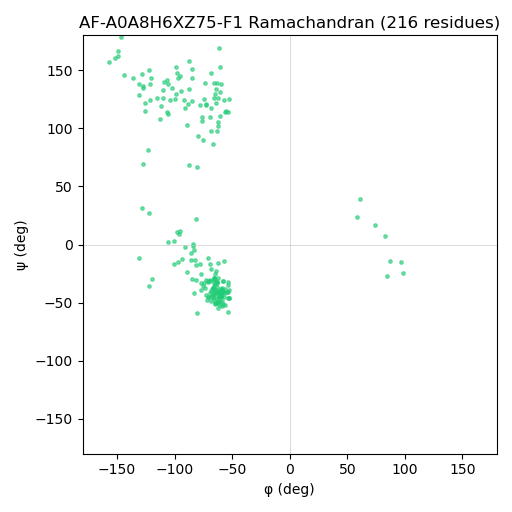.220 -9.620 1.00 83.69 124 TYR A C 1
ATOM 1003 O O . TYR A 1 124 ? 9.819 -0.498 -8.533 1.00 83.69 124 TYR A O 1
ATOM 1011 N N . ILE A 1 125 ? 9.656 -0.211 -10.764 1.00 83.69 125 ILE A N 1
ATOM 1012 C CA . ILE A 1 125 ? 8.285 -0.686 -10.920 1.00 83.69 125 ILE A CA 1
ATOM 1013 C C . ILE A 1 125 ? 8.369 -1.971 -11.738 1.00 83.69 125 ILE A C 1
ATOM 1015 O O . ILE A 1 125 ? 9.023 -2.014 -12.780 1.00 83.69 125 ILE A O 1
ATOM 1019 N N . GLY A 1 126 ? 7.793 -3.052 -11.221 1.00 74.25 126 GLY A N 1
ATOM 1020 C CA . GLY A 1 126 ? 7.933 -4.377 -11.816 1.00 74.25 126 GLY A CA 1
ATOM 1021 C C . GLY A 1 126 ? 6.707 -5.255 -11.587 1.00 74.25 126 GLY A C 1
ATOM 1022 O O . GLY A 1 126 ? 5.859 -4.919 -10.760 1.00 74.25 126 GLY A O 1
ATOM 1023 N N . PRO A 1 127 ? 6.603 -6.380 -12.317 1.00 78.50 127 PRO A N 1
ATOM 1024 C CA . PRO A 1 127 ? 5.463 -7.274 -12.191 1.00 78.50 127 PRO A CA 1
ATOM 1025 C C . PRO A 1 127 ? 5.427 -7.917 -10.804 1.00 78.50 127 PRO A C 1
ATOM 1027 O O . PRO A 1 127 ? 6.456 -8.363 -10.284 1.00 78.50 127 PRO A O 1
ATOM 1030 N N . LEU A 1 128 ? 4.220 -8.019 -10.245 1.00 83.56 128 LEU A N 1
ATOM 1031 C CA . LEU A 1 128 ? 3.961 -8.637 -8.944 1.00 83.56 128 LEU A CA 1
ATOM 1032 C C . LEU A 1 128 ? 4.522 -10.059 -8.851 1.00 83.56 128 LEU A C 1
ATOM 1034 O O . LEU A 1 128 ? 5.102 -10.427 -7.833 1.00 83.56 128 LEU A O 1
ATOM 1038 N N . GLU A 1 129 ? 4.393 -10.844 -9.920 1.00 81.44 129 GLU A N 1
ATOM 1039 C CA . GLU A 1 129 ? 4.844 -12.237 -9.969 1.00 81.44 129 GLU A CA 1
ATOM 1040 C C . GLU A 1 129 ? 6.351 -12.375 -9.712 1.00 81.44 129 GLU A C 1
ATOM 1042 O O . GLU A 1 129 ? 6.783 -13.203 -8.907 1.00 81.44 129 GLU A O 1
ATOM 1047 N N . LYS A 1 130 ? 7.164 -11.515 -10.338 1.00 81.94 130 LYS A N 1
ATOM 1048 C CA . LYS A 1 130 ? 8.625 -11.547 -10.188 1.00 81.94 130 LYS A CA 1
ATOM 1049 C C . LYS A 1 130 ? 9.045 -11.246 -8.755 1.00 81.94 130 LYS A C 1
ATOM 1051 O O . LYS A 1 130 ? 9.974 -11.870 -8.243 1.00 81.94 130 LYS A O 1
ATOM 1056 N N . GLU A 1 131 ? 8.362 -10.309 -8.106 1.00 82.44 131 GLU A N 1
ATOM 1057 C CA . GLU A 1 131 ? 8.632 -9.983 -6.709 1.00 82.44 131 GLU A CA 1
ATOM 1058 C C . GLU A 1 131 ? 8.126 -11.060 -5.758 1.00 82.44 131 GLU A C 1
ATOM 1060 O O . GLU A 1 131 ? 8.845 -11.437 -4.832 1.00 82.44 131 GLU A O 1
ATOM 1065 N N . ARG A 1 132 ? 6.969 -11.664 -6.044 1.00 81.94 132 ARG A N 1
ATOM 1066 C CA . ARG A 1 132 ? 6.478 -12.803 -5.270 1.00 81.94 132 ARG A CA 1
ATOM 1067 C C . ARG A 1 132 ? 7.432 -13.996 -5.340 1.00 81.94 132 ARG A C 1
ATOM 1069 O O . ARG A 1 132 ? 7.720 -14.595 -4.309 1.00 81.94 132 ARG A O 1
ATOM 1076 N N . ALA A 1 133 ? 7.988 -14.305 -6.513 1.00 78.69 133 ALA A N 1
ATOM 1077 C CA . ALA A 1 133 ? 8.969 -15.382 -6.678 1.00 78.69 133 ALA A CA 1
ATOM 1078 C C . ALA A 1 133 ? 10.269 -15.142 -5.880 1.00 78.69 133 ALA A C 1
ATOM 1080 O O . ALA A 1 133 ? 10.942 -16.085 -5.458 1.00 78.69 133 ALA A O 1
ATOM 1081 N N . ARG A 1 134 ? 10.630 -13.874 -5.648 1.00 74.06 134 ARG A N 1
ATOM 1082 C CA . ARG A 1 134 ? 11.792 -13.475 -4.834 1.00 74.06 134 ARG A CA 1
ATOM 1083 C C . ARG A 1 134 ? 11.502 -13.506 -3.335 1.00 74.06 134 ARG A C 1
ATOM 1085 O O . ARG A 1 134 ? 12.442 -13.524 -2.533 1.00 74.06 134 ARG A O 1
ATOM 1092 N N . ASP A 1 135 ? 10.232 -13.525 -2.945 1.00 71.31 135 ASP A N 1
ATOM 1093 C CA . ASP A 1 135 ? 9.788 -13.462 -1.560 1.00 71.31 135 ASP A CA 1
ATOM 1094 C C . ASP A 1 135 ? 9.719 -14.854 -0.902 1.00 71.31 135 ASP A C 1
ATOM 1096 O O . ASP A 1 135 ? 8.662 -15.393 -0.580 1.00 71.31 135 ASP A O 1
ATOM 1100 N N . LYS A 1 136 ? 10.895 -15.466 -0.700 1.00 58.72 136 LYS A N 1
ATOM 1101 C CA . LYS A 1 136 ? 11.053 -16.845 -0.185 1.00 58.72 136 LYS A CA 1
ATOM 1102 C C . LYS A 1 136 ? 10.513 -17.076 1.237 1.00 58.72 136 LYS A C 1
ATOM 1104 O O . LYS A 1 136 ? 10.360 -18.221 1.655 1.00 58.72 136 LYS A O 1
ATOM 1109 N N . HIS A 1 137 ? 10.254 -16.015 1.999 1.00 61.25 137 HIS A N 1
ATOM 1110 C CA . HIS A 1 137 ? 9.786 -16.073 3.392 1.00 61.25 137 HIS A CA 1
ATOM 1111 C C . HIS A 1 137 ? 8.532 -15.224 3.606 1.00 61.25 137 HIS A C 1
ATOM 1113 O O . HIS A 1 137 ? 8.374 -14.626 4.671 1.00 61.25 137 HIS A O 1
ATOM 1119 N N . GLY A 1 138 ? 7.721 -15.128 2.555 1.00 60.56 138 GLY A N 1
ATOM 1120 C CA . GLY A 1 138 ? 7.045 -13.895 2.224 1.00 60.56 138 GLY A CA 1
ATOM 1121 C C . GLY A 1 138 ? 6.072 -13.293 3.209 1.00 60.56 138 GLY A C 1
ATOM 1122 O O . GLY A 1 138 ? 5.671 -13.889 4.213 1.00 60.56 138 GLY A O 1
ATOM 1123 N N . ASP A 1 139 ? 5.700 -12.057 2.893 1.00 67.19 139 ASP A N 1
ATOM 1124 C CA . ASP A 1 139 ? 4.616 -11.395 3.589 1.00 67.19 139 ASP A CA 1
ATOM 1125 C C . ASP A 1 139 ? 3.362 -12.276 3.479 1.00 67.19 139 ASP A C 1
ATOM 1127 O O . ASP A 1 139 ? 2.813 -12.481 2.396 1.00 67.19 139 ASP A O 1
ATOM 1131 N N . VAL A 1 140 ? 2.902 -12.807 4.616 1.00 69.31 140 VAL A N 1
ATOM 1132 C CA . VAL A 1 140 ? 1.703 -13.660 4.717 1.00 69.31 140 VAL A CA 1
ATOM 1133 C C . VAL A 1 140 ? 0.459 -12.942 4.165 1.00 69.31 140 VAL A C 1
ATOM 1135 O O . VAL A 1 140 ? -0.572 -13.567 3.935 1.00 69.31 140 VAL A O 1
ATOM 1138 N N . TYR A 1 141 ? 0.541 -11.624 3.960 1.00 75.12 141 TYR A N 1
ATOM 1139 C CA . TYR A 1 141 ? -0.531 -10.784 3.438 1.00 75.12 141 TYR A CA 1
ATOM 1140 C C . TYR A 1 141 ? -0.403 -10.449 1.953 1.00 75.12 141 TYR A C 1
ATOM 1142 O O . TYR A 1 141 ? -1.241 -9.697 1.460 1.00 75.12 141 TYR A O 1
ATOM 1150 N N . TRP A 1 142 ? 0.605 -10.967 1.243 1.00 82.81 142 TRP A N 1
ATOM 1151 C CA . TRP A 1 142 ? 0.860 -10.605 -0.153 1.00 82.81 142 TRP A CA 1
ATOM 1152 C C . TRP A 1 142 ? -0.376 -10.785 -1.034 1.00 82.81 142 TRP A C 1
ATOM 1154 O O . TRP A 1 142 ? -0.836 -9.821 -1.642 1.00 82.81 142 TRP A O 1
ATOM 1164 N N . ASP A 1 143 ? -0.922 -12.004 -1.086 1.00 82.56 143 ASP A N 1
ATOM 1165 C CA . ASP A 1 143 ? -2.034 -12.341 -1.987 1.00 82.56 143 ASP A CA 1
ATOM 1166 C C . ASP A 1 143 ? -3.248 -11.462 -1.727 1.00 82.56 143 ASP A C 1
ATOM 1168 O O . ASP A 1 143 ? -3.883 -10.960 -2.652 1.00 82.56 143 ASP A O 1
ATOM 1172 N N . GLU A 1 144 ? -3.519 -11.188 -0.456 1.00 81.19 144 GLU A N 1
ATOM 1173 C CA . GLU A 1 144 ? -4.615 -10.310 -0.108 1.00 81.19 144 GLU A CA 1
ATOM 1174 C C . GLU A 1 144 ? -4.328 -8.856 -0.469 1.00 81.19 144 GLU A C 1
ATOM 1176 O O . GLU A 1 144 ? -5.209 -8.168 -0.977 1.00 81.19 144 GLU A O 1
ATOM 1181 N N . HIS A 1 145 ? -3.140 -8.336 -0.167 1.00 87.12 145 HIS A N 1
ATOM 1182 C CA . HIS A 1 145 ? -2.807 -6.960 -0.510 1.00 87.12 145 HIS A CA 1
ATOM 1183 C C . HIS A 1 145 ? -2.931 -6.742 -2.020 1.00 87.12 145 HIS A C 1
ATOM 1185 O O . HIS A 1 145 ? -3.520 -5.744 -2.434 1.00 87.12 145 HIS A O 1
ATOM 1191 N N . VAL A 1 146 ? -2.482 -7.713 -2.818 1.00 88.31 146 VAL A N 1
ATOM 1192 C CA . VAL A 1 146 ? -2.698 -7.765 -4.268 1.00 88.31 146 VAL A CA 1
ATOM 1193 C C . VAL A 1 146 ? -4.183 -7.776 -4.610 1.00 88.31 146 VAL A C 1
ATOM 1195 O O . VAL A 1 146 ? -4.643 -6.896 -5.338 1.00 88.31 146 VAL A O 1
ATOM 1198 N N . ALA A 1 147 ? -4.965 -8.687 -4.034 1.00 86.62 147 ALA A N 1
ATOM 1199 C CA . ALA A 1 147 ? -6.392 -8.794 -4.321 1.00 86.62 147 ALA A CA 1
ATOM 1200 C C . ALA A 1 147 ? -7.165 -7.514 -3.944 1.00 86.62 147 ALA A C 1
ATOM 1202 O O . ALA A 1 147 ? -8.006 -7.033 -4.706 1.00 86.62 147 ALA A O 1
ATOM 1203 N N . ARG A 1 148 ? -6.867 -6.911 -2.787 1.00 87.50 148 ARG A N 1
ATOM 1204 C CA . ARG A 1 148 ? -7.452 -5.635 -2.345 1.00 87.50 148 ARG A CA 1
ATOM 1205 C C . ARG A 1 148 ? -7.026 -4.487 -3.237 1.00 87.50 148 ARG A C 1
ATOM 1207 O O . ARG A 1 148 ? -7.836 -3.590 -3.468 1.00 87.50 148 ARG A O 1
ATOM 1214 N N . ALA A 1 149 ? -5.791 -4.503 -3.732 1.00 89.12 149 ALA A N 1
ATOM 1215 C CA . ALA A 1 149 ? -5.314 -3.457 -4.614 1.00 89.12 149 ALA A CA 1
ATOM 1216 C C . ALA A 1 149 ? -6.005 -3.516 -5.973 1.00 89.12 149 ALA A C 1
ATOM 1218 O O . ALA A 1 149 ? -6.491 -2.483 -6.436 1.00 89.12 149 ALA A O 1
ATOM 1219 N N . ALA A 1 150 ? -6.188 -4.720 -6.519 1.00 87.62 150 ALA A N 1
ATOM 1220 C CA . ALA A 1 150 ? -6.932 -4.942 -7.754 1.00 87.62 150 ALA A CA 1
ATOM 1221 C C . ALA A 1 150 ? -8.385 -4.450 -7.628 1.00 87.62 150 ALA A C 1
ATOM 1223 O O . ALA A 1 150 ? -8.873 -3.701 -8.470 1.00 87.62 150 ALA A O 1
ATOM 1224 N N . ARG A 1 151 ? -9.058 -4.759 -6.508 1.00 85.75 151 ARG A N 1
ATOM 1225 C CA . ARG A 1 151 ? -10.433 -4.289 -6.237 1.00 85.75 151 ARG A CA 1
ATOM 1226 C C . ARG A 1 151 ? -10.542 -2.793 -5.920 1.00 85.75 151 ARG A C 1
ATOM 1228 O O . ARG A 1 151 ? -11.647 -2.262 -5.858 1.00 85.75 151 ARG A O 1
ATOM 1235 N N . SER A 1 152 ? -9.430 -2.099 -5.672 1.00 84.88 152 SER A N 1
ATOM 1236 C CA . SER A 1 152 ? -9.466 -0.705 -5.210 1.00 84.88 152 SER A CA 1
ATOM 1237 C C . SER A 1 152 ? -9.744 0.316 -6.317 1.00 84.88 152 SER A C 1
ATOM 1239 O O . SER A 1 152 ? -10.067 1.467 -6.002 1.00 84.88 152 SER A O 1
ATOM 1241 N N . GLY A 1 153 ? -9.592 -0.083 -7.587 1.00 80.62 153 GLY A N 1
ATOM 1242 C CA . GLY A 1 153 ? -9.650 0.826 -8.733 1.00 80.62 153 GLY A CA 1
ATOM 1243 C C . GLY A 1 153 ? -8.560 1.900 -8.679 1.00 80.62 153 GLY A C 1
ATOM 1244 O O . GLY A 1 153 ? -8.842 3.071 -8.915 1.00 80.62 153 GLY A O 1
ATOM 1245 N N . GLY A 1 154 ? -7.346 1.533 -8.251 1.00 81.31 154 GLY A N 1
ATOM 1246 C CA . GLY A 1 154 ? -6.197 2.441 -8.151 1.00 81.31 154 GLY A CA 1
ATOM 1247 C C . GLY A 1 154 ? -6.120 3.294 -6.881 1.00 81.31 154 GLY A C 1
ATOM 1248 O O . GLY A 1 154 ? -5.268 4.172 -6.791 1.00 81.31 154 GLY A O 1
ATOM 1249 N N . ARG A 1 155 ? -6.991 3.066 -5.887 1.00 82.25 155 ARG A N 1
ATOM 1250 C CA . ARG A 1 155 ? -6.919 3.731 -4.563 1.00 82.25 155 ARG A CA 1
ATOM 1251 C C . ARG A 1 155 ? -5.947 3.061 -3.591 1.00 82.25 155 ARG A C 1
ATOM 1253 O O . ARG A 1 155 ? -5.762 3.523 -2.462 1.00 82.25 155 ARG A O 1
ATOM 1260 N N . MET A 1 156 ? -5.378 1.934 -3.998 1.00 87.75 156 MET A N 1
ATOM 1261 C CA . MET A 1 156 ? -4.360 1.198 -3.269 1.00 87.75 156 MET A CA 1
ATOM 1262 C C . MET A 1 156 ? -3.156 0.995 -4.167 1.00 87.75 156 MET A C 1
ATOM 1264 O O . MET A 1 156 ? -3.256 0.350 -5.208 1.00 87.75 156 MET A O 1
ATOM 1268 N N . GLU A 1 157 ? -2.021 1.486 -3.713 1.00 85.75 157 GLU A N 1
ATOM 1269 C CA . GLU A 1 157 ? -0.731 1.202 -4.319 1.00 85.75 157 GLU A CA 1
ATOM 1270 C C . GLU A 1 157 ? 0.026 0.252 -3.399 1.00 85.75 157 GLU A C 1
ATOM 1272 O O . GLU A 1 157 ? -0.072 0.339 -2.166 1.00 85.75 157 GLU A O 1
ATOM 1277 N N . LEU A 1 158 ? 0.750 -0.691 -3.994 1.00 88.88 158 LEU A N 1
ATOM 1278 C CA . LEU A 1 158 ? 1.545 -1.648 -3.244 1.00 88.88 158 LEU A CA 1
ATOM 1279 C C . LEU A 1 158 ? 2.987 -1.201 -3.253 1.00 88.88 158 LEU A C 1
ATOM 1281 O O . LEU A 1 158 ? 3.567 -0.953 -4.305 1.00 88.88 158 LEU A O 1
ATOM 1285 N N . HIS A 1 159 ? 3.556 -1.067 -2.066 1.00 87.75 159 HIS A N 1
ATOM 1286 C CA . HIS A 1 159 ? 4.934 -0.650 -1.893 1.00 87.75 159 HIS A CA 1
ATOM 1287 C C . HIS A 1 159 ? 5.706 -1.799 -1.256 1.00 87.75 159 HIS A C 1
ATOM 1289 O O . HIS A 1 159 ? 5.294 -2.295 -0.213 1.00 87.75 159 HIS A O 1
ATOM 1295 N N . LEU A 1 160 ? 6.807 -2.231 -1.855 1.00 88.75 160 LEU A N 1
ATOM 1296 C CA . LEU A 1 160 ? 7.666 -3.287 -1.338 1.00 88.75 160 LEU A CA 1
ATOM 1297 C C . LEU A 1 160 ? 9.006 -2.694 -0.924 1.00 88.75 160 LEU A C 1
ATOM 1299 O O . LEU A 1 160 ? 9.730 -2.142 -1.748 1.00 88.75 160 LEU A O 1
ATOM 1303 N N . MET A 1 161 ? 9.345 -2.825 0.353 1.00 87.88 161 MET A N 1
ATOM 1304 C CA . MET A 1 161 ? 10.642 -2.412 0.877 1.00 87.88 161 MET A CA 1
ATOM 1305 C C . MET A 1 161 ? 11.517 -3.637 1.110 1.00 87.88 161 MET A C 1
ATOM 1307 O O . MET A 1 161 ? 11.118 -4.522 1.866 1.00 87.88 161 MET A O 1
ATOM 1311 N N . GLY A 1 162 ? 12.707 -3.668 0.512 1.00 87.62 162 GLY A N 1
ATOM 1312 C CA . GLY A 1 162 ? 13.756 -4.638 0.831 1.00 87.62 162 GLY A CA 1
ATOM 1313 C C . GLY A 1 162 ? 14.798 -4.034 1.771 1.00 87.62 162 GLY A C 1
ATOM 1314 O O . GLY A 1 162 ? 15.310 -2.959 1.487 1.00 87.62 162 GLY A O 1
ATOM 1315 N N . VAL A 1 163 ? 15.134 -4.706 2.873 1.00 85.75 163 VAL A N 1
ATOM 1316 C CA . VAL A 1 163 ? 16.185 -4.267 3.811 1.00 85.75 163 VAL A CA 1
ATOM 1317 C C . VAL A 1 163 ? 17.046 -5.458 4.217 1.00 85.75 163 VAL A C 1
ATOM 1319 O O . VAL A 1 163 ? 16.544 -6.571 4.386 1.00 85.75 163 VAL A O 1
ATOM 1322 N N . TRP A 1 164 ? 18.346 -5.232 4.384 1.00 85.19 164 TRP A N 1
ATOM 1323 C CA . TRP A 1 164 ? 19.263 -6.214 4.957 1.00 85.19 164 TRP A CA 1
ATOM 1324 C C . TRP A 1 164 ? 19.237 -6.140 6.489 1.00 85.19 164 TRP A C 1
ATOM 1326 O O . TRP A 1 164 ? 19.481 -5.077 7.052 1.00 85.19 164 TRP A O 1
ATOM 1336 N N . ASP A 1 165 ? 18.946 -7.253 7.169 1.00 80.75 165 ASP A N 1
ATOM 1337 C CA . ASP A 1 165 ? 18.898 -7.310 8.643 1.00 80.75 165 ASP A CA 1
ATOM 1338 C C . ASP A 1 165 ? 20.198 -7.819 9.295 1.00 80.75 165 ASP A C 1
ATOM 1340 O O . ASP A 1 165 ? 20.218 -8.093 10.494 1.00 80.75 165 ASP A O 1
ATOM 1344 N N . GLY A 1 166 ? 21.270 -7.979 8.513 1.00 82.38 166 GLY A N 1
ATOM 1345 C CA . GLY A 1 166 ? 22.536 -8.573 8.952 1.00 82.38 166 GLY A CA 1
ATOM 1346 C C . GLY A 1 166 ? 22.690 -10.050 8.581 1.00 82.38 166 GLY A C 1
ATOM 1347 O O . GLY A 1 166 ? 23.816 -10.513 8.431 1.00 82.38 166 GLY A O 1
ATOM 1348 N N . ASN A 1 167 ? 21.587 -10.777 8.382 1.00 82.81 167 ASN A N 1
ATOM 1349 C CA . ASN A 1 167 ? 21.608 -12.209 8.065 1.00 82.81 167 ASN A CA 1
ATOM 1350 C C . ASN A 1 167 ? 20.892 -12.527 6.746 1.00 82.81 167 ASN A C 1
ATOM 1352 O O . ASN A 1 167 ? 21.283 -13.426 6.003 1.00 82.81 167 ASN A O 1
ATOM 1356 N N . ARG A 1 168 ? 19.813 -11.803 6.449 1.00 83.25 168 ARG A N 1
ATOM 1357 C CA . ARG A 1 168 ? 19.020 -11.996 5.237 1.00 83.25 168 ARG A CA 1
ATOM 1358 C C . ARG A 1 168 ? 18.385 -10.699 4.766 1.00 83.25 168 ARG A C 1
ATOM 1360 O O . ARG A 1 168 ? 18.165 -9.757 5.525 1.00 83.25 168 ARG A O 1
ATOM 1367 N N . THR A 1 169 ? 17.976 -10.699 3.503 1.00 83.38 169 THR A N 1
ATOM 1368 C CA . THR A 1 169 ? 17.050 -9.691 2.997 1.00 83.38 169 THR A CA 1
ATOM 1369 C C . THR A 1 169 ? 15.660 -9.966 3.552 1.00 83.38 169 THR A C 1
ATOM 1371 O O . THR A 1 169 ? 15.075 -11.023 3.302 1.00 83.38 169 THR A O 1
ATOM 1374 N N . ARG A 1 170 ? 15.113 -8.999 4.284 1.00 82.00 170 ARG A N 1
ATOM 1375 C CA . ARG A 1 170 ? 13.698 -8.956 4.639 1.00 82.00 170 ARG A CA 1
ATOM 1376 C C . ARG A 1 170 ? 12.958 -8.056 3.673 1.00 82.00 170 ARG A C 1
ATOM 1378 O O . ARG A 1 170 ? 13.484 -7.031 3.246 1.00 82.00 170 ARG A O 1
ATOM 1385 N N . ARG A 1 171 ? 11.734 -8.453 3.344 1.00 83.88 171 ARG A N 1
ATOM 1386 C CA . ARG A 1 171 ? 10.833 -7.673 2.506 1.00 83.88 171 ARG A CA 1
ATOM 1387 C C . ARG A 1 171 ? 9.549 -7.380 3.260 1.00 83.88 171 ARG A C 1
ATOM 1389 O O . ARG A 1 171 ? 9.029 -8.250 3.955 1.00 83.88 171 ARG A O 1
ATOM 1396 N N . TRP A 1 172 ? 9.059 -6.155 3.127 1.00 83.69 172 TRP A N 1
ATOM 1397 C CA . TRP A 1 172 ? 7.800 -5.723 3.725 1.00 83.69 172 TRP A CA 1
ATOM 1398 C C . TRP A 1 172 ? 6.932 -5.031 2.702 1.00 83.69 172 TRP A C 1
ATOM 1400 O O . TRP A 1 172 ? 7.379 -4.089 2.046 1.00 83.69 172 TRP A O 1
ATOM 1410 N N . MET A 1 173 ? 5.680 -5.474 2.610 1.00 86.06 173 MET A N 1
ATOM 1411 C CA . MET A 1 173 ? 4.691 -4.805 1.791 1.00 86.06 173 MET A CA 1
ATOM 1412 C C . MET A 1 173 ? 3.924 -3.768 2.616 1.00 86.06 173 MET A C 1
ATOM 1414 O O . MET A 1 173 ? 3.294 -4.064 3.634 1.00 86.06 173 MET A O 1
ATOM 1418 N N . PHE A 1 174 ? 3.936 -2.530 2.143 1.00 85.12 174 PHE A N 1
ATOM 1419 C CA . PHE A 1 174 ? 3.204 -1.411 2.704 1.00 85.12 174 PHE A CA 1
ATOM 1420 C C . PHE A 1 174 ? 2.114 -0.984 1.721 1.00 85.12 174 PHE A C 1
ATOM 1422 O O . PHE A 1 174 ? 2.402 -0.398 0.684 1.00 85.12 174 PHE A O 1
ATOM 1429 N N . PRO A 1 175 ? 0.838 -1.248 2.018 1.00 86.81 175 PRO A N 1
ATOM 1430 C CA . PRO A 1 175 ? -0.228 -0.715 1.196 1.00 86.81 175 PRO A CA 1
ATOM 1431 C C . PRO A 1 175 ? -0.362 0.786 1.454 1.00 86.81 175 PRO A C 1
ATOM 1433 O O . PRO A 1 175 ? -0.619 1.209 2.589 1.00 86.81 175 PRO A O 1
ATOM 1436 N N . ARG A 1 176 ? -0.205 1.590 0.404 1.00 84.81 176 ARG A N 1
ATOM 1437 C CA . ARG A 1 176 ? -0.488 3.023 0.431 1.00 84.81 176 ARG A CA 1
ATOM 1438 C C . ARG A 1 176 ? -1.907 3.249 -0.063 1.00 84.81 176 ARG A C 1
ATOM 1440 O O . ARG A 1 176 ? -2.330 2.693 -1.071 1.00 84.81 176 ARG A O 1
ATOM 1447 N N . ARG A 1 177 ? -2.660 4.046 0.687 1.00 85.12 177 ARG A N 1
ATOM 1448 C CA . ARG A 1 177 ? -4.049 4.387 0.380 1.00 85.12 177 ARG A CA 1
ATOM 1449 C C . ARG A 1 177 ? -4.130 5.834 -0.052 1.00 85.12 177 ARG A C 1
ATOM 1451 O O . ARG A 1 177 ? -3.512 6.688 0.581 1.00 85.12 177 ARG A O 1
ATOM 1458 N N . SER A 1 178 ? -4.942 6.099 -1.061 1.00 77.44 178 SER A N 1
ATOM 1459 C CA . SER A 1 178 ? -5.287 7.448 -1.487 1.00 77.44 178 SER A CA 1
ATOM 1460 C C . SER A 1 178 ? -6.801 7.649 -1.437 1.00 77.44 178 SER A C 1
ATOM 1462 O O . SER A 1 178 ? -7.589 6.718 -1.609 1.00 77.44 178 SER A O 1
ATOM 1464 N N . HIS A 1 179 ? -7.217 8.891 -1.183 1.00 69.50 179 HIS A N 1
ATOM 1465 C CA . HIS A 1 179 ? -8.633 9.262 -1.170 1.00 69.50 179 HIS A CA 1
ATOM 1466 C C . HIS A 1 179 ? -9.249 9.134 -2.571 1.00 69.50 179 HIS A C 1
ATOM 1468 O O . HIS A 1 179 ? -10.425 8.806 -2.721 1.00 69.50 179 HIS A O 1
ATOM 1474 N N . ARG A 1 180 ? -8.454 9.404 -3.615 1.00 64.12 180 ARG A N 1
ATOM 1475 C CA . ARG A 1 180 ? -8.872 9.356 -5.017 1.00 64.12 180 ARG A CA 1
ATOM 1476 C C . ARG A 1 180 ? -7.911 8.495 -5.817 1.00 64.12 180 ARG A C 1
ATOM 1478 O O . ARG A 1 180 ? -6.704 8.552 -5.604 1.00 64.12 180 ARG A O 1
ATOM 1485 N N . SER A 1 181 ? -8.438 7.802 -6.816 1.00 67.56 181 SER A N 1
ATOM 1486 C CA . SER A 1 181 ? -7.629 7.191 -7.865 1.00 67.56 181 SER A CA 1
ATOM 1487 C C . SER A 1 181 ? -7.225 8.198 -8.947 1.00 67.56 181 SER A C 1
ATOM 1489 O O . SER A 1 181 ? -6.911 7.782 -10.048 1.00 67.56 181 SER A O 1
ATOM 1491 N N . THR A 1 182 ? -7.218 9.516 -8.680 1.00 63.81 182 THR A N 1
ATOM 1492 C CA . THR A 1 182 ? -7.002 10.556 -9.708 1.00 63.81 182 THR A CA 1
ATOM 1493 C C . THR A 1 182 ? -5.732 10.330 -10.520 1.00 63.81 182 THR A C 1
ATOM 1495 O O . THR A 1 182 ? -5.810 10.379 -11.739 1.00 63.81 182 THR A O 1
ATOM 1498 N N . LEU A 1 183 ? -4.600 10.022 -9.873 1.00 71.19 183 LEU A N 1
ATOM 1499 C CA . LEU A 1 183 ? -3.359 9.710 -10.587 1.00 71.19 183 LEU A CA 1
ATOM 1500 C C . LEU A 1 183 ? -3.523 8.455 -11.453 1.00 71.19 183 LEU A C 1
ATOM 1502 O O . LEU A 1 183 ? -3.246 8.487 -12.641 1.00 71.19 183 LEU A O 1
ATOM 1506 N N . HIS A 1 184 ? -4.037 7.363 -10.886 1.00 71.75 184 HIS A N 1
ATOM 1507 C CA . HIS A 1 184 ? -4.266 6.120 -11.626 1.00 71.75 184 HIS A CA 1
ATOM 1508 C C . HIS A 1 184 ? -5.225 6.308 -12.815 1.00 71.75 184 HIS A C 1
ATOM 1510 O O . HIS A 1 184 ? -4.922 5.876 -13.920 1.00 71.75 184 HIS A O 1
ATOM 1516 N N . ASN A 1 185 ? -6.340 7.007 -12.615 1.00 73.12 185 ASN A N 1
ATOM 1517 C CA . ASN A 1 185 ? -7.317 7.315 -13.655 1.00 73.12 185 ASN A CA 1
ATOM 1518 C C . ASN A 1 185 ? -6.741 8.272 -14.706 1.00 73.12 185 ASN A C 1
ATOM 1520 O O . ASN A 1 185 ? -7.038 8.117 -15.884 1.00 73.12 185 ASN A O 1
ATOM 1524 N N . GLY A 1 186 ? -5.937 9.255 -14.292 1.00 72.56 186 GLY A N 1
ATOM 1525 C CA . GLY A 1 186 ? -5.229 10.164 -15.192 1.00 72.56 186 GLY A CA 1
ATOM 1526 C C . GLY A 1 186 ? -4.259 9.406 -16.093 1.00 72.56 186 GLY A C 1
ATOM 1527 O O . GLY A 1 186 ? -4.284 9.589 -17.303 1.00 72.56 186 GLY A O 1
ATOM 1528 N N . LEU A 1 187 ? -3.499 8.466 -15.527 1.00 74.75 187 LEU A N 1
ATOM 1529 C CA . LEU A 1 187 ? -2.603 7.600 -16.294 1.00 74.75 187 LEU A CA 1
ATOM 1530 C C . LEU A 1 187 ? -3.357 6.654 -17.230 1.00 74.75 187 LEU A C 1
ATOM 1532 O O . LEU A 1 187 ? -2.924 6.460 -18.358 1.00 74.75 187 LEU A O 1
ATOM 1536 N N . ILE A 1 188 ? -4.499 6.099 -16.809 1.00 73.81 188 ILE A N 1
ATOM 1537 C CA . ILE A 1 188 ? -5.359 5.305 -17.702 1.00 73.81 188 ILE A CA 1
ATOM 1538 C C . ILE A 1 188 ? -5.839 6.144 -18.893 1.00 73.81 188 ILE A C 1
ATOM 1540 O O . ILE A 1 188 ? -5.846 5.641 -20.009 1.00 73.81 188 ILE A O 1
ATOM 1544 N N . ARG A 1 189 ? -6.22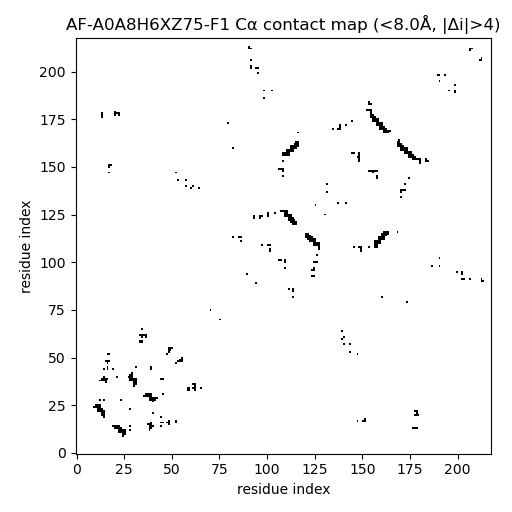4 7.409 -18.677 1.00 76.44 189 ARG A N 1
ATOM 1545 C CA . ARG A 1 189 ? -6.626 8.312 -19.771 1.00 76.44 189 ARG A CA 1
ATOM 1546 C C . ARG A 1 189 ? -5.477 8.550 -20.744 1.00 76.44 189 ARG A C 1
ATOM 1548 O O . ARG A 1 189 ? -5.650 8.299 -21.926 1.00 76.44 189 ARG A O 1
ATOM 1555 N N . ILE A 1 190 ? -4.293 8.898 -20.234 1.00 75.44 190 ILE A N 1
ATOM 1556 C CA . ILE A 1 190 ? -3.075 9.057 -21.048 1.00 75.44 190 ILE A CA 1
ATOM 1557 C C . ILE A 1 190 ? -2.814 7.802 -21.895 1.00 75.44 190 ILE A C 1
ATOM 1559 O O . ILE A 1 190 ? -2.574 7.908 -23.091 1.00 75.44 190 ILE A O 1
ATOM 1563 N N . LEU A 1 191 ? -2.921 6.607 -21.303 1.00 72.50 191 LEU A N 1
ATOM 1564 C CA . LEU A 1 191 ? -2.717 5.342 -22.019 1.00 72.50 191 LEU A CA 1
ATOM 1565 C C . LEU A 1 191 ? -3.769 5.052 -23.098 1.00 72.50 191 LEU A C 1
ATOM 1567 O O . LEU A 1 191 ? -3.467 4.332 -24.046 1.00 72.50 191 LEU A O 1
ATOM 1571 N N . ASN A 1 192 ? -4.995 5.546 -22.930 1.00 75.94 192 ASN A N 1
ATOM 1572 C CA . ASN A 1 192 ? -6.077 5.337 -23.890 1.00 75.94 192 ASN A CA 1
ATOM 1573 C C . ASN A 1 192 ? -6.056 6.368 -25.027 1.00 75.94 192 ASN A C 1
ATOM 1575 O O . ASN A 1 192 ? -6.480 6.040 -26.133 1.00 75.94 192 ASN A O 1
ATOM 1579 N N . ASP A 1 193 ? -5.573 7.581 -24.752 1.00 73.44 193 ASP A N 1
ATOM 1580 C CA . ASP A 1 193 ? -5.673 8.726 -25.660 1.00 73.44 193 ASP A CA 1
ATOM 1581 C C . ASP A 1 193 ? -4.373 8.995 -26.450 1.00 73.44 193 ASP A C 1
ATOM 1583 O O . ASP A 1 193 ? -4.418 9.702 -27.455 1.00 73.44 193 ASP A O 1
ATOM 1587 N N . ILE A 1 194 ? -3.221 8.440 -26.035 1.00 62.22 194 ILE A N 1
ATOM 1588 C CA . ILE A 1 194 ? -1.896 8.783 -26.589 1.00 62.22 194 ILE A CA 1
ATOM 1589 C C . ILE A 1 194 ? -1.116 7.531 -27.034 1.00 62.22 194 ILE A C 1
ATOM 1591 O O . ILE A 1 194 ? -1.071 6.515 -26.334 1.00 62.22 194 ILE A O 1
ATOM 1595 N N . HIS A 1 195 ? -0.471 7.601 -28.208 1.00 59.53 195 HIS A N 1
ATOM 1596 C CA . HIS A 1 195 ? 0.458 6.567 -28.675 1.00 59.53 195 HIS A CA 1
ATOM 1597 C C . HIS A 1 195 ? 1.669 6.48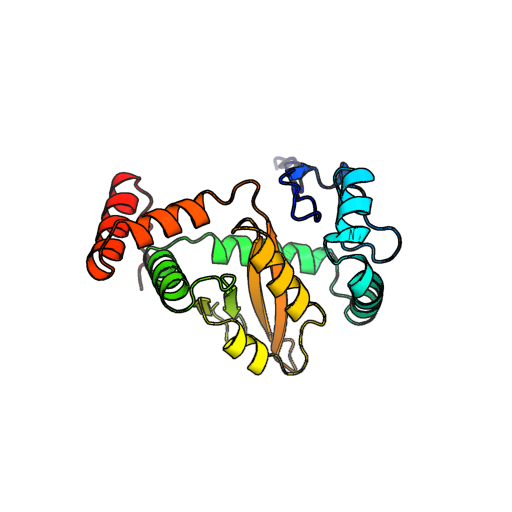2 -27.711 1.00 59.53 195 HIS A C 1
ATOM 1599 O O . HIS A 1 195 ? 2.155 7.499 -27.234 1.00 59.53 195 HIS A O 1
ATOM 1605 N N . PRO A 1 196 ? 2.172 5.286 -27.365 1.00 51.56 196 PRO A N 1
ATOM 1606 C CA . PRO A 1 196 ? 3.145 5.066 -26.282 1.00 51.56 196 PRO A CA 1
ATOM 1607 C C . PRO A 1 196 ? 4.441 5.879 -26.312 1.00 51.56 196 PRO A C 1
ATOM 1609 O O . PRO A 1 196 ? 4.942 6.207 -25.239 1.00 51.56 196 PRO A O 1
ATOM 1612 N N . ASP A 1 197 ? 4.984 6.161 -27.494 1.00 55.66 197 ASP A N 1
ATOM 1613 C CA . ASP A 1 197 ? 6.214 6.952 -27.626 1.00 55.66 197 ASP A CA 1
ATOM 1614 C C . ASP A 1 197 ? 5.929 8.444 -27.365 1.00 55.66 197 ASP A C 1
ATOM 1616 O O . ASP A 1 197 ? 6.709 9.116 -26.694 1.00 55.66 197 ASP A O 1
ATOM 1620 N N . ASP A 1 198 ? 4.732 8.905 -27.736 1.00 61.44 198 ASP A N 1
ATOM 1621 C CA . ASP A 1 198 ? 4.260 10.273 -27.506 1.00 61.44 198 ASP A CA 1
ATOM 1622 C C . ASP A 1 198 ? 3.817 10.479 -26.044 1.00 61.44 198 ASP A C 1
ATOM 1624 O O . ASP A 1 198 ? 3.861 11.587 -25.522 1.00 61.44 198 ASP A O 1
ATOM 1628 N N . ALA A 1 199 ? 3.409 9.417 -25.336 1.00 58.88 199 ALA A N 1
ATOM 1629 C CA . ALA A 1 199 ? 2.929 9.507 -23.953 1.00 58.88 199 ALA A CA 1
ATOM 1630 C C . ALA A 1 199 ? 4.037 9.862 -22.949 1.00 58.88 199 ALA A C 1
ATOM 1632 O O . ALA A 1 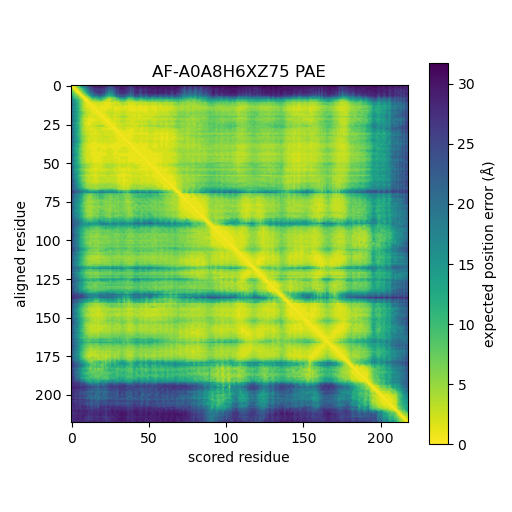199 ? 3.757 10.503 -21.938 1.00 58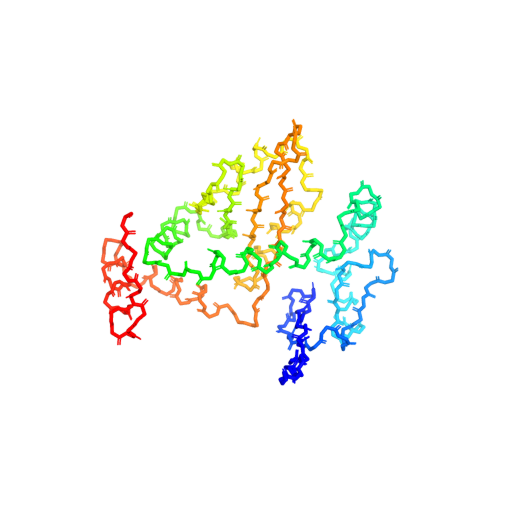.88 199 ALA A O 1
ATOM 1633 N N . CYS A 1 200 ? 5.283 9.444 -23.201 1.00 61.09 200 CYS A N 1
ATOM 1634 C CA . CYS A 1 200 ? 6.418 9.847 -22.370 1.00 61.09 200 CYS A CA 1
ATOM 1635 C C . CYS A 1 200 ? 6.864 11.283 -22.671 1.00 61.09 200 CYS A C 1
ATOM 1637 O O . CYS A 1 200 ? 7.132 12.002 -21.713 1.00 61.09 200 CYS A O 1
ATOM 1639 N N . GLU A 1 201 ? 6.874 11.712 -23.940 1.00 63.09 201 GLU A N 1
ATOM 1640 C CA . GLU A 1 201 ? 7.136 13.113 -24.319 1.00 63.09 201 GLU A CA 1
ATOM 1641 C C . GLU A 1 201 ? 6.053 14.063 -23.786 1.00 63.09 201 GLU A C 1
ATOM 1643 O O . GLU A 1 201 ? 6.352 15.137 -23.272 1.00 63.09 201 GLU A O 1
ATOM 1648 N N . GLU A 1 202 ? 4.778 13.676 -23.844 1.00 64.12 202 GLU A N 1
ATOM 1649 C CA . GLU A 1 202 ? 3.687 14.527 -23.360 1.00 64.12 202 GLU A CA 1
ATOM 1650 C C . GLU A 1 202 ? 3.682 14.630 -21.829 1.00 64.12 202 GLU A C 1
ATOM 1652 O O . GLU A 1 202 ? 3.346 15.666 -21.256 1.00 64.12 202 GLU A O 1
ATOM 1657 N N . VAL A 1 203 ? 4.126 13.573 -21.144 1.00 61.09 203 VAL A N 1
ATOM 1658 C CA . VAL A 1 203 ? 4.405 13.626 -19.708 1.00 61.09 203 VAL A CA 1
ATOM 1659 C C . VAL A 1 203 ? 5.595 14.542 -19.394 1.00 61.09 203 VAL A C 1
ATOM 1661 O O . VAL A 1 203 ? 5.530 15.240 -18.384 1.00 61.09 203 VAL A O 1
ATOM 1664 N N . GLU A 1 204 ? 6.647 14.585 -20.224 1.00 60.22 204 GLU A N 1
ATOM 1665 C CA . GLU A 1 204 ? 7.746 15.564 -20.074 1.00 60.22 204 GLU A CA 1
ATOM 1666 C C . GLU A 1 204 ? 7.218 16.988 -20.187 1.00 60.22 204 GLU A C 1
ATOM 1668 O O . GLU A 1 204 ? 7.405 17.766 -19.254 1.00 60.22 204 GLU A O 1
ATOM 1673 N N . LYS A 1 205 ? 6.467 17.300 -21.250 1.00 61.25 205 LYS A N 1
ATOM 1674 C CA . LYS A 1 205 ? 5.876 18.633 -21.437 1.00 61.25 205 LYS A CA 1
ATOM 1675 C C . LYS A 1 205 ? 4.987 19.045 -20.269 1.00 61.25 205 LYS A C 1
ATOM 1677 O O . LYS A 1 205 ? 5.116 20.154 -19.767 1.00 61.25 205 LYS A O 1
ATOM 1682 N N . LEU A 1 206 ? 4.122 18.151 -19.782 1.00 54.47 206 LEU A N 1
ATOM 1683 C CA . LEU A 1 206 ? 3.248 18.449 -18.642 1.00 54.47 206 LEU A CA 1
ATOM 1684 C C . LEU A 1 206 ? 4.031 18.692 -17.342 1.00 54.47 206 LEU A C 1
ATOM 1686 O O . LEU A 1 206 ? 3.596 19.490 -16.513 1.00 54.47 206 LEU A O 1
ATOM 1690 N N . LEU A 1 207 ? 5.160 18.013 -17.125 1.00 51.94 207 LEU A N 1
ATOM 1691 C CA . LEU A 1 207 ? 6.015 18.244 -15.954 1.00 51.94 207 LEU A CA 1
ATOM 1692 C C . LEU A 1 207 ? 6.824 19.545 -16.082 1.00 51.94 207 LEU A C 1
ATOM 1694 O O . LEU A 1 207 ? 7.005 20.247 -15.086 1.00 51.94 207 LEU A O 1
ATOM 1698 N N . GLU A 1 208 ? 7.260 19.890 -17.295 1.00 53.62 208 GLU A N 1
ATOM 1699 C CA . GLU A 1 208 ? 7.927 21.158 -17.617 1.00 53.62 208 GLU A CA 1
ATOM 1700 C C . GLU A 1 208 ? 6.986 22.360 -17.454 1.00 53.62 208 GLU A C 1
ATOM 1702 O O . GLU A 1 208 ? 7.351 23.348 -16.816 1.00 53.62 208 GLU A O 1
ATOM 1707 N N . GLU A 1 209 ? 5.749 22.259 -17.946 1.00 52.72 209 GLU A N 1
ATOM 1708 C CA . GLU A 1 209 ? 4.720 23.302 -17.838 1.00 52.72 209 GLU A CA 1
ATOM 1709 C C . GLU A 1 209 ? 4.275 23.561 -16.389 1.00 52.72 209 GLU A C 1
ATOM 1711 O O . GLU A 1 209 ? 3.919 24.689 -16.045 1.00 52.72 209 GLU A O 1
ATOM 1716 N N . ASN A 1 210 ? 4.320 22.539 -15.524 1.00 48.78 210 ASN A N 1
ATOM 1717 C CA . ASN A 1 210 ? 3.976 22.663 -14.103 1.00 48.78 210 ASN A CA 1
ATOM 1718 C C . ASN A 1 210 ? 5.180 23.003 -13.199 1.00 48.78 210 ASN A C 1
ATOM 1720 O O . ASN A 1 210 ? 4.991 23.217 -12.003 1.00 48.78 210 ASN A O 1
ATOM 1724 N N . GLY A 1 211 ? 6.396 23.112 -13.750 1.00 37.88 211 GLY A N 1
ATOM 1725 C CA . GLY A 1 211 ? 7.591 23.553 -13.017 1.00 37.88 211 GLY A CA 1
ATOM 1726 C C . GLY A 1 211 ? 8.191 22.527 -12.045 1.00 37.88 211 GLY A C 1
ATOM 1727 O O . GLY A 1 211 ? 9.003 22.903 -11.202 1.00 37.88 211 GLY A O 1
ATOM 1728 N N . ASP A 1 212 ? 7.832 21.245 -12.164 1.00 41.94 212 ASP A N 1
ATOM 1729 C CA . ASP A 1 212 ? 8.213 20.181 -11.217 1.00 41.94 212 ASP A CA 1
ATOM 1730 C C . ASP A 1 212 ? 9.466 19.381 -11.642 1.00 41.94 212 ASP A C 1
ATOM 1732 O O . ASP A 1 212 ? 9.794 18.350 -11.048 1.00 41.94 212 ASP A O 1
ATOM 1736 N N . VAL A 1 213 ? 10.217 19.836 -12.652 1.00 37.59 213 VAL A N 1
ATOM 1737 C CA . VAL A 1 213 ? 11.467 19.173 -13.062 1.00 37.59 213 VAL A CA 1
ATOM 1738 C C . VAL A 1 213 ? 12.580 19.477 -12.053 1.00 37.59 213 VAL A C 1
ATOM 1740 O O . VAL A 1 213 ? 13.348 20.430 -12.192 1.00 37.59 213 VAL A O 1
ATOM 1743 N N . VAL A 1 214 ? 12.705 18.631 -11.028 1.00 34.94 214 VAL A N 1
ATOM 1744 C CA . VAL A 1 214 ? 13.910 18.576 -10.193 1.00 34.94 214 VAL A CA 1
ATOM 1745 C C . VAL A 1 214 ? 15.037 17.998 -11.048 1.00 34.94 214 VAL A C 1
ATOM 1747 O O . VAL A 1 214 ? 15.028 16.817 -11.394 1.00 34.94 214 VAL A O 1
ATOM 1750 N N . GLN A 1 215 ? 16.015 18.832 -11.406 1.00 27.27 215 GLN A N 1
ATOM 1751 C CA . GLN A 1 215 ? 17.247 18.366 -12.038 1.00 27.27 215 GLN A CA 1
ATOM 1752 C C . GLN A 1 215 ? 17.970 17.394 -11.097 1.00 27.27 215 GLN A C 1
ATOM 1754 O O . GLN A 1 215 ? 18.510 17.791 -10.066 1.00 27.27 215 GLN A O 1
ATOM 1759 N N . ILE A 1 216 ? 17.994 16.114 -11.463 1.00 29.41 216 ILE A N 1
ATOM 1760 C CA . ILE A 1 216 ? 18.815 15.109 -10.790 1.00 29.41 216 ILE A CA 1
ATOM 1761 C C . ILE A 1 216 ? 20.171 15.096 -11.499 1.00 29.41 216 ILE A C 1
ATOM 1763 O O . ILE A 1 216 ? 20.296 14.575 -12.610 1.00 29.41 216 ILE A O 1
ATOM 1767 N N . HIS A 1 217 ? 21.179 15.709 -10.876 1.00 25.28 217 HIS A N 1
ATOM 1768 C CA . HIS A 1 217 ? 22.571 15.536 -11.288 1.00 25.28 217 HIS A CA 1
ATOM 1769 C C . HIS A 1 217 ? 23.054 14.101 -10.986 1.00 25.28 217 HIS A C 1
ATOM 1771 O O . HIS A 1 217 ? 22.560 13.494 -10.034 1.00 25.28 217 HIS A O 1
ATOM 1777 N N . PRO A 1 218 ? 23.962 13.560 -11.824 1.00 34.12 218 PRO A N 1
ATOM 1778 C CA . PRO A 1 218 ? 24.421 12.168 -11.773 1.00 34.12 218 PRO A CA 1
ATOM 1779 C C . PRO A 1 218 ? 25.126 11.774 -10.471 1.00 34.12 218 PRO A C 1
ATOM 1781 O O . PRO A 1 218 ? 25.749 12.652 -9.833 1.00 34.12 218 PRO A O 1
#

Secondary structure (DSSP, 8-state):
-----------EEE-SSTT---EEEGGGSEEPTTTS--EESSHHHHHHHHHTSSHHHHHHHHHHHHHHS---HHHHHHHHHHHHHHHH---HHHHHHHHHHHHHSTTSPPEEEEE-TTSSPEEEEE-HHHHHHH-TT--TTHHHHHHHHHHTTSSEEEEEEEEE-SSSEEEEEEEEE-S--HHHHHHHHHHHHS-HHHHHHHHHHHHHHTT-------